Protein AF-A0A2U3WR80-F1 (afdb_monomer_lite)

pLDDT: mean 72.61, std 17.7, range [33.88, 97.0]

Foldseek 3Di:
DLVVLVVVLVVLVVVLVVLVVVCVVVVDDPVSVVVNVVSVVVSVVSVVVSVPDDDPDDDDDDDDDDDDPPDDDDDPDDDWDQDPPPRDTDDPVRVVVVVVVVVVVVVVVVVVVVVVVVVVVVVVVVVVVVVVVVVVVVPPDDDDDDPDDQQDDDPDPPDDGDPADPPDPPDGHDDDDDPVVPPPDDDDDD

InterPro domains:
  IPR010304 Survival motor neuron, Tudor domain [PF06003] (72-92)

Radius of gyration: 38.86 Å; chains: 1; bounding box: 82×70×103 Å

Organism: Odobenus rosmarus divergens (NCBI:txid9708)

Structure (mmCIF, N/CA/C/O backbone):
data_AF-A0A2U3WR80-F1
#
_entry.id   AF-A0A2U3WR80-F1
#
loop_
_atom_site.group_PDB
_atom_site.id
_atom_site.type_symbol
_atom_site.label_atom_id
_atom_site.label_alt_id
_atom_site.label_comp_id
_atom_site.label_asym_id
_atom_site.label_entity_id
_atom_site.label_seq_id
_atom_site.pdbx_PDB_ins_code
_atom_site.Cartn_x
_atom_site.Cartn_y
_atom_site.Cartn_z
_atom_site.occupancy
_atom_site.B_iso_or_equiv
_atom_site.auth_seq_id
_atom_site.auth_comp_id
_atom_site.auth_asym_id
_atom_site.auth_atom_id
_atom_site.pdbx_PDB_model_num
ATOM 1 N N . MET A 1 1 ? 27.281 18.579 -14.336 1.00 60.12 1 MET A N 1
ATOM 2 C CA . MET A 1 1 ? 26.375 17.404 -14.304 1.00 60.12 1 MET A CA 1
ATOM 3 C C . MET A 1 1 ? 27.136 16.086 -14.245 1.00 60.12 1 MET A C 1
ATOM 5 O O . MET A 1 1 ? 27.051 15.431 -13.217 1.00 60.12 1 MET A O 1
ATOM 9 N N . SER A 1 2 ? 27.905 15.692 -15.269 1.00 74.56 2 SER A N 1
ATOM 10 C CA . SER A 1 2 ? 28.700 14.444 -15.232 1.00 74.56 2 SER A CA 1
ATOM 11 C C . SER A 1 2 ? 29.825 14.484 -14.187 1.00 74.56 2 SER A C 1
ATOM 13 O O . SER A 1 2 ? 30.002 13.533 -13.429 1.00 74.56 2 SER A O 1
ATOM 15 N N . GLU A 1 3 ? 30.533 15.612 -14.079 1.00 83.44 3 GLU A N 1
ATOM 16 C CA . GLU A 1 3 ? 31.587 15.812 -13.072 1.00 83.44 3 GLU A CA 1
ATOM 17 C C . GLU A 1 3 ? 31.055 15.793 -11.631 1.00 83.44 3 GLU A C 1
ATOM 19 O O . GLU A 1 3 ? 31.710 15.266 -10.733 1.00 83.44 3 GLU A O 1
ATOM 24 N N . ASP A 1 4 ? 29.857 16.334 -11.401 1.00 89.19 4 ASP A N 1
ATOM 25 C CA . ASP A 1 4 ? 29.225 16.349 -10.077 1.00 89.19 4 ASP A CA 1
ATOM 26 C C . ASP A 1 4 ? 28.791 14.941 -9.664 1.00 89.19 4 ASP A C 1
ATOM 28 O O . ASP A 1 4 ? 29.033 14.527 -8.530 1.00 89.19 4 ASP A O 1
ATOM 32 N N . LEU A 1 5 ? 28.250 14.168 -10.613 1.00 88.62 5 LEU A N 1
ATOM 33 C CA . LEU A 1 5 ? 27.869 12.776 -10.391 1.00 88.62 5 LEU A CA 1
ATOM 34 C C . LEU A 1 5 ? 29.094 11.895 -10.099 1.00 88.62 5 LEU A C 1
ATOM 36 O O . LEU A 1 5 ? 29.045 11.021 -9.236 1.00 88.62 5 LEU A O 1
ATOM 40 N N . ALA A 1 6 ? 30.226 12.159 -10.759 1.00 89.56 6 ALA A N 1
ATOM 41 C CA . ALA A 1 6 ? 31.490 11.476 -10.491 1.00 89.56 6 ALA A CA 1
ATOM 42 C C . ALA A 1 6 ? 32.051 11.801 -9.092 1.00 89.56 6 ALA A C 1
ATOM 44 O O . ALA A 1 6 ? 32.534 10.902 -8.397 1.00 89.56 6 ALA A O 1
ATOM 45 N N . LYS A 1 7 ? 31.944 13.060 -8.639 1.00 92.00 7 LYS A N 1
ATOM 46 C CA . LYS A 1 7 ? 32.312 13.468 -7.269 1.00 92.00 7 LYS A CA 1
ATOM 47 C C . LYS A 1 7 ? 31.415 12.803 -6.222 1.00 92.00 7 LYS A C 1
ATOM 49 O O . LYS A 1 7 ? 31.920 12.322 -5.209 1.00 92.00 7 LYS A O 1
ATOM 54 N N . GLN A 1 8 ? 30.108 12.725 -6.481 1.00 89.38 8 GLN A N 1
ATOM 55 C CA . GLN A 1 8 ? 29.152 12.015 -5.624 1.00 89.38 8 GLN A CA 1
ATOM 56 C C . GLN A 1 8 ? 29.447 10.510 -5.567 1.00 89.38 8 GLN A C 1
ATOM 58 O O . GLN A 1 8 ? 29.453 9.912 -4.498 1.00 89.38 8 GLN A O 1
ATOM 63 N N . LEU A 1 9 ? 29.788 9.889 -6.696 1.00 93.25 9 LEU A N 1
ATOM 64 C CA . LEU A 1 9 ? 30.204 8.486 -6.736 1.00 93.25 9 LEU A CA 1
ATOM 65 C C . LEU A 1 9 ? 31.439 8.252 -5.844 1.00 93.25 9 LEU A C 1
ATOM 67 O O . LEU A 1 9 ? 31.487 7.285 -5.081 1.00 93.25 9 LEU A O 1
ATOM 71 N N . ALA A 1 10 ? 32.430 9.144 -5.907 1.00 94.06 10 ALA A N 1
ATOM 72 C CA . ALA A 1 10 ? 33.623 9.059 -5.068 1.00 94.06 10 ALA A CA 1
ATOM 73 C C . ALA A 1 10 ? 33.299 9.186 -3.568 1.00 94.06 10 ALA A C 1
ATOM 75 O O . ALA A 1 10 ? 33.834 8.416 -2.768 1.00 94.06 10 ALA A O 1
ATOM 76 N N . SER A 1 11 ? 32.392 10.091 -3.180 1.00 95.50 11 SER A N 1
ATOM 77 C CA . SER A 1 11 ? 31.982 10.232 -1.779 1.00 95.50 11 SER A CA 1
ATOM 78 C C . SER A 1 11 ? 31.193 9.019 -1.274 1.00 95.50 11 SER A C 1
ATOM 80 O O . SER A 1 11 ? 31.490 8.527 -0.185 1.00 95.50 11 SER A O 1
ATOM 82 N N . TYR A 1 12 ? 30.268 8.465 -2.067 1.00 96.00 12 TYR A N 1
ATOM 83 C CA . TYR A 1 12 ? 29.525 7.250 -1.703 1.00 96.00 12 TYR A CA 1
ATOM 84 C C . TYR A 1 12 ? 30.437 6.027 -1.557 1.00 96.00 12 TYR A C 1
ATOM 86 O O . TYR A 1 12 ? 30.267 5.235 -0.630 1.00 96.00 12 TYR A O 1
ATOM 94 N N . LYS A 1 13 ? 31.459 5.890 -2.413 1.00 95.00 13 LYS A N 1
ATOM 95 C CA . LYS A 1 13 ? 32.488 4.846 -2.266 1.00 95.00 13 LYS A CA 1
ATOM 96 C C . LYS A 1 13 ? 33.264 4.974 -0.954 1.00 95.00 13 LYS A C 1
ATOM 98 O O . LYS A 1 13 ? 33.494 3.965 -0.294 1.00 95.00 13 LYS A O 1
ATOM 103 N N . ALA A 1 14 ? 33.641 6.193 -0.569 1.00 95.75 14 ALA A N 1
ATOM 104 C CA . ALA A 1 14 ? 34.343 6.436 0.690 1.00 95.75 14 ALA A CA 1
ATOM 105 C C . ALA A 1 14 ? 33.462 6.108 1.911 1.00 95.75 14 ALA A C 1
ATOM 107 O O . ALA A 1 14 ? 33.929 5.479 2.859 1.00 95.75 14 ALA A O 1
ATOM 108 N N . GLN A 1 15 ? 32.171 6.462 1.865 1.00 94.00 15 GLN A N 1
ATOM 109 C CA . GLN A 1 15 ? 31.199 6.103 2.906 1.00 94.00 15 GLN A CA 1
ATOM 110 C C . GLN A 1 15 ? 31.030 4.585 3.033 1.00 94.00 15 GLN A C 1
ATOM 112 O O . GLN A 1 15 ? 31.036 4.056 4.143 1.00 94.00 15 GLN A O 1
ATOM 117 N N . LEU A 1 16 ? 30.933 3.874 1.905 1.00 95.06 16 LEU A N 1
ATOM 118 C CA . LEU A 1 16 ? 30.845 2.415 1.891 1.00 95.06 16 LEU A CA 1
ATOM 119 C C . LEU A 1 16 ? 32.081 1.772 2.530 1.00 95.06 16 LEU A C 1
ATOM 121 O O . LEU A 1 16 ? 31.937 0.879 3.359 1.00 95.06 16 LEU A O 1
ATOM 125 N N . GLN A 1 17 ? 33.279 2.269 2.221 1.00 94.38 17 GLN A N 1
ATOM 126 C CA . GLN A 1 17 ? 34.518 1.773 2.822 1.00 94.38 17 GLN A CA 1
ATOM 127 C C . GLN A 1 17 ? 34.541 1.973 4.346 1.00 94.38 17 GLN A C 1
ATOM 129 O O . GLN A 1 17 ? 34.987 1.094 5.083 1.00 94.38 17 GLN A O 1
ATOM 134 N N . GLN A 1 18 ? 34.023 3.100 4.840 1.00 92.31 18 GLN A N 1
ATOM 135 C CA . GLN A 1 18 ? 33.909 3.356 6.277 1.00 92.31 18 GLN A CA 1
ATOM 136 C C . GLN A 1 18 ? 32.913 2.403 6.956 1.00 92.31 18 GLN A C 1
ATOM 138 O O . GLN A 1 18 ? 33.187 1.899 8.047 1.00 92.31 18 GLN A O 1
ATOM 143 N N . VAL A 1 19 ? 31.786 2.112 6.301 1.00 91.12 19 VAL A N 1
ATOM 144 C CA . VAL A 1 19 ? 30.790 1.133 6.768 1.00 91.12 19 VAL A CA 1
ATOM 145 C C . VAL A 1 19 ? 31.374 -0.283 6.785 1.00 91.12 19 VAL A C 1
ATOM 147 O O . VAL A 1 19 ? 31.176 -1.017 7.750 1.00 91.12 19 VAL A O 1
ATOM 150 N N . GLU A 1 20 ? 32.149 -0.666 5.770 1.00 89.19 20 GLU A N 1
ATOM 151 C CA . GLU A 1 20 ? 32.835 -1.963 5.709 1.00 89.19 20 GLU A CA 1
ATOM 152 C C . GLU A 1 20 ? 33.935 -2.110 6.767 1.00 89.19 20 GLU A C 1
ATOM 154 O O . GLU A 1 20 ? 34.080 -3.186 7.352 1.00 89.19 20 GLU A O 1
ATOM 159 N N . ALA A 1 21 ? 34.670 -1.038 7.073 1.00 89.94 21 ALA A N 1
ATOM 160 C CA . ALA A 1 21 ? 35.629 -1.020 8.174 1.00 89.94 21 ALA A CA 1
ATOM 161 C C . ALA A 1 21 ? 34.930 -1.179 9.537 1.00 89.94 21 ALA A C 1
ATOM 163 O O . ALA A 1 21 ? 35.385 -1.958 10.374 1.00 89.94 21 ALA A O 1
ATOM 164 N N . ALA A 1 22 ? 33.790 -0.508 9.742 1.00 86.62 22 ALA A N 1
ATOM 165 C CA . ALA A 1 22 ? 32.981 -0.655 10.954 1.00 86.62 22 ALA A CA 1
ATOM 166 C C . ALA A 1 22 ? 32.398 -2.074 11.100 1.00 86.62 22 ALA A C 1
ATOM 168 O O . ALA A 1 22 ? 32.408 -2.634 12.197 1.00 86.62 22 ALA A O 1
ATOM 169 N N . LEU A 1 23 ? 31.959 -2.680 9.992 1.00 84.62 23 LEU A N 1
ATOM 170 C CA . LEU A 1 23 ? 31.520 -4.078 9.938 1.00 84.62 23 LEU A CA 1
ATOM 171 C C . LEU A 1 23 ? 32.669 -5.059 10.199 1.00 84.62 23 LEU A C 1
ATOM 173 O O . LEU A 1 23 ? 32.451 -6.084 10.826 1.00 84.62 23 LEU A O 1
ATOM 177 N N . SER A 1 24 ? 33.894 -4.749 9.773 1.00 82.06 24 SER A N 1
ATOM 178 C CA . SER A 1 24 ? 35.058 -5.611 10.029 1.00 82.06 24 SER A CA 1
ATOM 179 C C . SER A 1 24 ? 35.473 -5.622 11.509 1.00 82.06 24 SER A C 1
ATOM 181 O O . SER A 1 24 ? 36.064 -6.596 11.965 1.00 82.06 24 SER A O 1
ATOM 183 N N . GLY A 1 25 ? 35.159 -4.559 12.263 1.00 78.62 25 GLY A N 1
ATOM 184 C CA . GLY A 1 25 ? 35.401 -4.473 13.709 1.00 78.62 25 GLY A CA 1
ATOM 185 C C . GLY A 1 25 ? 34.266 -5.030 14.581 1.00 78.62 25 GLY A C 1
ATOM 186 O O . GLY A 1 25 ? 34.541 -5.619 15.619 1.00 78.62 25 GLY A O 1
ATOM 187 N N . ASN A 1 26 ? 33.006 -4.879 14.153 1.00 64.62 26 ASN A N 1
ATOM 188 C CA . ASN A 1 26 ? 31.800 -5.306 14.877 1.00 64.62 26 ASN A CA 1
ATOM 189 C C . ASN A 1 26 ? 30.878 -6.118 13.941 1.00 64.62 26 ASN A C 1
ATOM 191 O O . ASN A 1 26 ? 29.842 -5.621 13.496 1.00 64.62 26 ASN A O 1
ATOM 195 N N . GLY A 1 27 ? 31.276 -7.357 13.634 1.00 66.69 27 GLY A N 1
ATOM 196 C CA . GLY A 1 27 ? 30.783 -8.210 12.533 1.00 66.69 27 GLY A CA 1
ATOM 197 C C . GLY A 1 27 ? 29.286 -8.512 12.393 1.00 66.69 27 GLY A C 1
ATOM 198 O O . GLY A 1 27 ? 28.913 -9.157 11.422 1.00 66.69 27 GLY A O 1
ATOM 199 N N . GLU A 1 28 ? 28.415 -8.067 13.297 1.00 66.69 28 GLU A N 1
ATOM 200 C CA . GLU A 1 28 ? 27.040 -8.586 13.416 1.00 66.69 28 GLU A CA 1
ATOM 201 C C . GLU A 1 28 ? 25.989 -7.468 13.603 1.00 66.69 28 GLU A C 1
ATOM 203 O O . GLU A 1 28 ? 24.983 -7.651 14.283 1.00 66.69 28 GLU A O 1
ATOM 208 N N . ASN A 1 29 ? 26.204 -6.275 13.035 1.00 82.25 29 ASN A N 1
ATOM 209 C CA . ASN A 1 29 ? 25.170 -5.233 13.029 1.00 82.25 29 ASN A CA 1
ATOM 210 C C . ASN A 1 29 ? 24.342 -5.301 11.731 1.00 82.25 29 ASN A C 1
ATOM 212 O O . ASN A 1 29 ? 24.807 -4.927 10.649 1.00 82.25 29 ASN A O 1
ATOM 216 N N . GLU A 1 30 ? 23.106 -5.787 11.854 1.00 85.44 30 GLU A N 1
ATOM 217 C CA . GLU A 1 30 ? 22.145 -5.957 10.756 1.00 85.44 30 GLU A CA 1
ATOM 218 C C . GLU A 1 30 ? 21.851 -4.636 10.019 1.00 85.44 30 GLU A C 1
ATOM 220 O O . GLU A 1 30 ? 21.765 -4.616 8.787 1.00 85.44 30 GLU A O 1
ATOM 225 N N . ASP A 1 31 ? 21.808 -3.514 10.745 1.00 85.38 31 ASP A N 1
ATOM 226 C CA . ASP A 1 31 ? 21.552 -2.190 10.169 1.00 85.38 31 ASP A CA 1
ATOM 227 C C . ASP A 1 31 ? 22.700 -1.736 9.259 1.00 85.38 31 ASP A C 1
ATOM 229 O O . ASP A 1 31 ? 22.472 -1.178 8.183 1.00 85.38 31 ASP A O 1
ATOM 233 N N . LEU A 1 32 ? 23.947 -2.030 9.644 1.00 88.19 32 LEU A N 1
ATOM 234 C CA . LEU A 1 32 ? 25.131 -1.732 8.833 1.00 88.19 32 LEU A CA 1
ATOM 235 C C . LEU A 1 32 ? 25.188 -2.613 7.575 1.00 88.19 32 LEU A C 1
ATOM 237 O O . LEU A 1 32 ? 25.593 -2.139 6.513 1.00 88.19 32 LEU A O 1
ATOM 241 N N . LEU A 1 33 ? 24.734 -3.870 7.653 1.00 88.50 33 LEU A N 1
ATOM 242 C CA . LEU A 1 33 ? 24.617 -4.754 6.487 1.00 88.50 33 LEU A CA 1
ATOM 243 C C . LEU A 1 33 ? 23.540 -4.285 5.508 1.00 88.50 33 LEU A C 1
ATOM 245 O O . LEU A 1 33 ? 23.718 -4.427 4.295 1.00 88.50 33 LEU A O 1
ATOM 249 N N . LYS A 1 34 ? 22.428 -3.745 6.013 1.00 92.25 34 LYS A N 1
ATOM 250 C CA . LYS A 1 34 ? 21.391 -3.133 5.182 1.00 92.25 34 LYS A CA 1
ATOM 251 C C . LYS A 1 34 ? 21.904 -1.848 4.531 1.00 92.25 34 LYS A C 1
ATOM 253 O O . LYS A 1 34 ? 21.799 -1.715 3.317 1.00 92.25 34 LYS A O 1
ATOM 258 N N . LEU A 1 35 ? 22.550 -0.969 5.300 1.00 92.12 35 LEU A N 1
ATOM 259 C CA . LEU A 1 35 ? 23.145 0.267 4.786 1.00 92.12 35 LEU A CA 1
ATOM 260 C C . LEU A 1 35 ? 24.218 -0.002 3.723 1.00 92.12 35 LEU A C 1
ATOM 262 O O . LEU A 1 35 ? 24.275 0.699 2.716 1.00 92.12 35 LEU A O 1
ATOM 266 N N . LYS A 1 36 ? 25.040 -1.042 3.908 1.00 92.25 36 LYS A N 1
ATOM 267 C CA . LYS A 1 36 ? 26.011 -1.488 2.904 1.00 92.25 36 LYS A CA 1
ATOM 268 C C . LYS A 1 36 ? 25.330 -1.848 1.581 1.00 92.25 36 LYS A C 1
ATOM 270 O O . LYS A 1 36 ? 25.787 -1.382 0.543 1.00 92.25 36 LYS A O 1
ATOM 275 N N . LYS A 1 37 ? 24.256 -2.649 1.614 1.00 95.31 37 LYS A N 1
ATOM 276 C CA . LYS A 1 37 ? 23.506 -3.022 0.400 1.00 95.31 37 LYS A CA 1
ATOM 277 C C . LYS A 1 37 ? 22.875 -1.799 -0.264 1.00 95.31 37 LYS A C 1
ATOM 279 O O . LYS A 1 37 ? 23.096 -1.586 -1.450 1.00 95.31 37 LYS A O 1
ATOM 284 N N . ASP A 1 38 ? 22.188 -0.966 0.519 1.00 94.38 38 ASP A N 1
ATOM 285 C CA . ASP A 1 38 ? 21.539 0.254 0.027 1.00 94.38 38 ASP A CA 1
ATOM 286 C C . ASP A 1 38 ? 22.576 1.189 -0.657 1.00 94.38 38 ASP A C 1
ATOM 288 O O . ASP A 1 38 ? 22.329 1.716 -1.741 1.00 94.38 38 ASP A O 1
ATOM 292 N N . LEU A 1 39 ? 23.785 1.346 -0.089 1.00 94.12 39 LEU A N 1
ATOM 293 C CA . LEU A 1 39 ? 24.878 2.128 -0.696 1.00 94.12 39 LEU A CA 1
ATOM 294 C C . LEU A 1 39 ? 25.460 1.489 -1.968 1.00 94.12 39 LEU A C 1
ATOM 296 O O . LEU A 1 39 ? 25.831 2.216 -2.893 1.00 94.12 39 LEU A O 1
ATOM 300 N N . GLN A 1 40 ? 25.555 0.157 -2.036 1.00 93.62 40 GLN A N 1
ATOM 301 C CA . GLN A 1 40 ? 25.996 -0.547 -3.247 1.00 93.62 40 GLN A CA 1
ATOM 302 C C . GLN A 1 40 ? 25.031 -0.298 -4.410 1.00 93.62 40 GLN A C 1
ATOM 304 O O . GLN A 1 40 ? 25.486 0.071 -5.493 1.00 93.62 40 GLN A O 1
ATOM 309 N N . GLU A 1 41 ? 23.723 -0.397 -4.164 1.00 95.56 41 GLU A N 1
ATOM 310 C CA . GLU A 1 41 ? 22.687 -0.118 -5.166 1.00 95.56 41 GLU A CA 1
ATOM 311 C C . GLU A 1 41 ? 22.770 1.329 -5.677 1.00 95.56 41 GLU A C 1
ATOM 313 O O . GLU A 1 41 ? 22.754 1.568 -6.885 1.00 95.56 41 GLU A O 1
ATOM 318 N N . VAL A 1 42 ? 22.942 2.313 -4.782 1.00 94.69 42 VAL A N 1
ATOM 319 C CA . VAL A 1 42 ? 23.095 3.727 -5.177 1.00 94.69 42 VAL A CA 1
ATOM 320 C C . VAL A 1 42 ? 24.321 3.926 -6.071 1.00 94.69 42 VAL A C 1
ATOM 322 O O . VAL A 1 42 ? 24.245 4.635 -7.077 1.00 94.69 42 VAL A O 1
ATOM 325 N N . ILE A 1 43 ? 25.451 3.299 -5.739 1.00 94.56 43 ILE A N 1
ATOM 326 C CA . ILE A 1 43 ? 26.679 3.394 -6.539 1.00 94.56 43 ILE A CA 1
ATOM 327 C C . ILE A 1 43 ? 26.484 2.764 -7.922 1.00 94.56 43 ILE A C 1
ATOM 329 O O . ILE A 1 43 ? 26.982 3.318 -8.901 1.00 94.56 43 ILE A O 1
ATOM 333 N N . GLU A 1 44 ? 25.793 1.630 -8.020 1.00 94.75 44 GLU A N 1
ATOM 334 C CA . GLU A 1 44 ? 25.495 0.967 -9.295 1.00 94.75 44 GLU A CA 1
ATOM 335 C C . GLU A 1 44 ? 24.605 1.832 -10.181 1.00 94.75 44 GLU A C 1
ATOM 337 O O . GLU A 1 44 ? 24.995 2.146 -11.303 1.00 94.75 44 GLU A O 1
ATOM 342 N N . LEU A 1 45 ? 23.497 2.345 -9.646 1.00 92.81 45 LEU A N 1
ATOM 343 C CA . LEU A 1 45 ? 22.614 3.249 -10.385 1.00 92.81 45 LEU A CA 1
ATOM 344 C C . LEU A 1 45 ? 23.349 4.511 -10.856 1.00 92.81 45 LEU A C 1
ATOM 346 O O . LEU A 1 45 ? 23.143 4.981 -11.972 1.00 92.81 45 LEU A O 1
ATOM 350 N N . THR A 1 46 ? 24.244 5.045 -10.023 1.00 90.06 46 THR A N 1
ATOM 351 C CA . THR A 1 46 ? 25.063 6.220 -10.355 1.00 90.06 46 THR A CA 1
ATOM 352 C C . THR A 1 46 ? 26.081 5.901 -11.457 1.00 90.06 46 THR A C 1
ATOM 354 O O . THR A 1 46 ? 26.277 6.707 -12.368 1.00 90.06 46 THR A O 1
ATOM 357 N N . LYS A 1 47 ? 26.720 4.723 -11.412 1.00 90.06 47 LYS A N 1
ATOM 358 C CA . LYS A 1 47 ? 27.627 4.241 -12.468 1.00 90.06 47 LYS A CA 1
ATOM 359 C C . LYS A 1 47 ? 26.889 4.036 -13.787 1.00 90.06 47 LYS A C 1
ATOM 361 O O . LYS A 1 47 ? 27.403 4.456 -14.819 1.00 90.06 47 LYS A O 1
ATOM 366 N N . ASP A 1 48 ? 25.696 3.455 -13.748 1.00 90.69 48 ASP A N 1
ATOM 367 C CA . ASP A 1 48 ? 24.864 3.240 -14.931 1.00 90.69 48 ASP A CA 1
ATOM 368 C C . ASP A 1 48 ? 24.414 4.573 -15.533 1.00 90.69 48 ASP A C 1
ATOM 370 O O . ASP A 1 48 ? 24.451 4.750 -16.750 1.00 90.69 48 ASP A O 1
ATOM 374 N N . LEU A 1 49 ? 24.074 5.561 -14.701 1.00 88.50 49 LEU A N 1
ATOM 375 C CA . LEU A 1 49 ? 23.713 6.901 -15.164 1.00 88.50 49 LEU A CA 1
ATOM 376 C C . LEU A 1 49 ? 24.901 7.637 -15.807 1.00 88.50 49 LEU A C 1
ATOM 378 O O . LEU A 1 49 ? 24.728 8.317 -16.814 1.00 88.50 49 LEU A O 1
ATOM 382 N N . LEU A 1 50 ? 26.114 7.466 -15.271 1.00 85.94 50 LEU A N 1
ATOM 383 C CA . LEU A 1 50 ? 27.355 7.948 -15.895 1.00 85.94 50 LEU A CA 1
ATOM 384 C C . LEU A 1 50 ? 27.661 7.220 -17.207 1.00 85.94 50 LEU A C 1
ATOM 386 O O . LEU A 1 50 ? 28.092 7.852 -18.164 1.00 85.94 50 LEU A O 1
ATOM 390 N N . SER A 1 51 ? 27.435 5.906 -17.261 1.00 86.56 51 SER A N 1
ATOM 391 C CA . SER A 1 51 ? 27.708 5.084 -18.444 1.00 86.56 51 SER A CA 1
ATOM 392 C C . SER A 1 51 ? 26.693 5.286 -19.572 1.00 86.56 51 SER A C 1
ATOM 394 O O . SER A 1 51 ? 27.006 4.995 -20.723 1.00 86.56 51 SER A O 1
ATOM 396 N N . THR A 1 52 ? 25.479 5.742 -19.260 1.00 79.25 52 THR A N 1
ATOM 397 C CA . THR A 1 52 ? 24.395 5.980 -20.230 1.00 79.25 52 THR A CA 1
ATOM 398 C C . THR A 1 52 ? 24.313 7.429 -20.710 1.00 79.25 52 THR A C 1
ATOM 400 O O . THR A 1 52 ? 23.506 7.720 -21.588 1.00 79.25 52 THR A O 1
ATOM 403 N N . GLN A 1 53 ? 25.154 8.331 -20.190 1.00 60.22 53 GLN A N 1
ATOM 404 C CA . GLN A 1 53 ? 25.329 9.688 -20.714 1.00 60.22 53 GLN A CA 1
ATOM 405 C C . GLN A 1 53 ? 26.324 9.664 -21.892 1.00 60.22 53 GLN A C 1
ATOM 407 O O . GLN A 1 53 ? 27.526 9.516 -21.662 1.00 60.22 53 GLN A O 1
ATOM 412 N N . PRO A 1 54 ? 25.879 9.808 -23.156 1.00 52.41 54 PRO A N 1
ATOM 413 C CA . PRO A 1 54 ? 26.790 10.044 -24.265 1.00 52.41 54 PRO A CA 1
ATOM 414 C C . PRO A 1 54 ? 27.396 11.443 -24.129 1.00 52.41 54 PRO A C 1
ATOM 416 O O . PRO A 1 54 ? 26.695 12.434 -23.936 1.00 52.41 54 PRO A O 1
ATOM 419 N N . SER A 1 55 ? 28.715 11.520 -24.249 1.00 42.22 55 SER A N 1
ATOM 420 C CA . SER A 1 55 ? 29.441 12.765 -24.448 1.00 42.22 55 SER A CA 1
ATOM 421 C C . SER A 1 55 ? 28.928 13.489 -25.697 1.00 42.22 55 SER A C 1
ATOM 423 O O . SER A 1 55 ? 29.133 13.021 -26.818 1.00 42.22 55 SER A O 1
ATOM 425 N N . GLU A 1 56 ? 28.315 14.655 -25.513 1.00 43.38 56 GLU A N 1
ATOM 426 C CA . GLU A 1 56 ? 28.226 15.676 -26.553 1.00 43.38 56 GLU A CA 1
ATOM 427 C C . GLU A 1 56 ? 29.634 16.235 -26.807 1.00 43.38 56 GLU A C 1
ATOM 429 O O . GLU A 1 56 ? 30.091 17.163 -26.144 1.00 43.38 56 GLU A O 1
ATOM 434 N N . THR A 1 57 ? 30.347 15.665 -27.776 1.00 34.34 57 THR A N 1
ATOM 435 C CA . THR A 1 57 ? 31.418 16.375 -28.485 1.00 34.34 57 THR A CA 1
ATOM 436 C C . THR A 1 57 ? 30.901 16.749 -29.862 1.00 34.34 57 THR A C 1
ATOM 438 O O . THR A 1 57 ? 30.827 15.920 -30.768 1.00 34.34 57 THR A O 1
ATOM 441 N N . LEU A 1 58 ? 30.514 18.015 -29.983 1.00 42.81 58 LEU A N 1
ATOM 442 C CA . LEU A 1 58 ? 30.201 18.693 -31.232 1.00 42.81 58 LEU A CA 1
ATOM 443 C C . LEU A 1 58 ? 31.436 18.744 -32.143 1.00 42.81 58 LEU A C 1
ATOM 445 O O . LEU A 1 58 ? 32.398 19.452 -31.856 1.00 42.81 58 LEU A O 1
ATOM 449 N N . ALA A 1 59 ? 31.348 18.067 -33.284 1.00 36.06 59 ALA A N 1
ATOM 450 C CA . ALA A 1 59 ? 31.883 18.548 -34.552 1.00 36.06 59 ALA A CA 1
ATOM 451 C C . ALA A 1 59 ? 30.922 18.099 -35.658 1.00 36.06 59 ALA A C 1
ATOM 453 O O . ALA A 1 59 ? 30.969 16.972 -36.147 1.00 36.06 59 ALA A O 1
ATOM 454 N N . SER A 1 60 ? 29.994 18.995 -35.986 1.00 41.25 60 SER A N 1
ATOM 455 C CA . SER A 1 60 ? 29.057 18.876 -37.094 1.00 41.25 60 SER A CA 1
ATOM 456 C C . SER A 1 60 ? 29.799 18.822 -38.430 1.00 41.25 60 SER A C 1
ATOM 458 O O . SER A 1 60 ? 30.587 19.714 -38.736 1.00 41.25 60 SER A O 1
ATOM 460 N N . SER A 1 61 ? 29.473 17.839 -39.264 1.00 33.88 61 SER A N 1
ATOM 461 C CA . SER A 1 61 ? 29.412 18.048 -40.707 1.00 33.88 61 SER A CA 1
ATOM 462 C C . SER A 1 61 ? 28.253 17.236 -41.272 1.00 33.88 61 SER A C 1
ATOM 464 O O . SER A 1 61 ? 28.097 16.048 -41.001 1.00 33.88 61 SER A O 1
ATOM 466 N N . ASP A 1 62 ? 27.420 17.974 -41.981 1.00 41.31 62 ASP A N 1
ATOM 467 C CA . ASP A 1 62 ? 26.154 17.662 -42.620 1.00 41.31 62 ASP A CA 1
ATOM 468 C C . ASP A 1 62 ? 26.140 16.326 -43.385 1.00 41.31 62 ASP A C 1
ATOM 470 O O . ASP A 1 62 ? 27.014 16.080 -44.216 1.00 41.31 62 ASP A O 1
ATOM 474 N N . SER A 1 63 ? 25.137 15.475 -43.136 1.00 35.81 63 SER A N 1
ATOM 475 C CA . SER A 1 63 ? 24.687 14.424 -44.064 1.00 35.81 63 SER A CA 1
ATOM 476 C C . SER A 1 63 ? 23.334 13.856 -43.633 1.00 35.81 63 SER A C 1
ATOM 478 O O . SER A 1 63 ? 23.212 13.005 -42.754 1.00 35.81 63 SER A O 1
ATOM 480 N N . PHE A 1 64 ? 22.304 14.339 -44.312 1.00 42.28 64 PHE A N 1
ATOM 481 C CA . PHE A 1 64 ? 20.953 13.803 -44.352 1.00 42.28 64 PHE A CA 1
ATOM 482 C C . PHE A 1 64 ? 20.968 12.367 -44.918 1.00 42.28 64 PHE A C 1
ATOM 484 O O . PHE A 1 64 ? 21.013 12.182 -46.131 1.00 42.28 64 PHE A O 1
ATOM 491 N N . ALA A 1 65 ? 20.935 11.335 -44.070 1.00 36.88 65 ALA A N 1
ATOM 492 C CA . ALA A 1 65 ? 20.651 9.969 -44.513 1.00 36.88 65 ALA A CA 1
ATOM 493 C C . ALA A 1 65 ? 20.042 9.117 -43.391 1.00 36.88 65 ALA A C 1
ATOM 495 O O . ALA A 1 65 ? 20.598 8.966 -42.309 1.00 36.88 65 ALA A O 1
ATOM 496 N N . SER A 1 66 ? 18.874 8.556 -43.695 1.00 50.44 66 SER A N 1
ATOM 497 C CA . SER A 1 66 ? 18.170 7.505 -42.961 1.00 50.44 66 SER A CA 1
ATOM 498 C C . SER A 1 66 ? 19.110 6.415 -42.428 1.00 50.44 66 SER A C 1
ATOM 500 O O . SER A 1 66 ? 19.660 5.643 -43.212 1.00 50.44 66 SER A O 1
ATOM 502 N N . THR A 1 67 ? 19.217 6.279 -41.104 1.00 38.62 67 THR A N 1
ATOM 503 C CA . THR A 1 67 ? 19.787 5.077 -40.475 1.00 38.62 67 THR A CA 1
ATOM 504 C C . THR A 1 67 ? 18.663 4.272 -39.838 1.00 38.62 67 THR A C 1
ATOM 506 O O . THR A 1 67 ? 18.471 4.257 -38.625 1.00 38.62 67 THR A O 1
ATOM 509 N N . GLN A 1 68 ? 17.893 3.586 -40.681 1.00 45.44 68 GLN A N 1
ATOM 510 C CA . GLN A 1 68 ? 17.266 2.337 -40.256 1.00 45.44 68 GLN A CA 1
ATOM 511 C C . GLN A 1 68 ? 18.405 1.352 -39.948 1.00 45.44 68 GLN A C 1
ATOM 513 O O . GLN A 1 68 ? 19.263 1.161 -40.815 1.00 45.44 68 GLN A O 1
ATOM 518 N N . PRO A 1 69 ? 18.460 0.701 -38.774 1.00 51.19 69 PRO A N 1
ATOM 519 C CA . PRO A 1 69 ? 19.320 -0.463 -38.633 1.00 51.19 69 PRO A CA 1
ATOM 520 C C . PRO A 1 69 ? 18.823 -1.510 -39.638 1.00 51.19 69 PRO A C 1
ATOM 522 O O . PRO A 1 69 ? 17.673 -1.947 -39.560 1.00 51.19 69 PRO A O 1
ATOM 525 N N . SER A 1 70 ? 19.653 -1.889 -40.613 1.00 57.88 70 SER A N 1
ATOM 526 C CA . SER A 1 70 ? 19.348 -2.945 -41.583 1.00 57.88 70 SER A CA 1
ATOM 527 C C . SER A 1 70 ? 19.328 -4.300 -40.872 1.00 57.88 70 SER A C 1
ATOM 529 O O . SER A 1 70 ? 20.266 -5.092 -40.920 1.00 57.88 70 SER A O 1
ATOM 531 N N . HIS A 1 71 ? 18.249 -4.570 -40.141 1.00 65.69 71 HIS A N 1
ATOM 532 C CA . HIS A 1 71 ? 18.091 -5.835 -39.448 1.00 65.69 71 HIS A CA 1
ATOM 533 C C . HIS A 1 71 ? 17.729 -6.912 -40.471 1.00 65.69 71 HIS A C 1
ATOM 535 O O . HIS A 1 71 ? 16.616 -6.949 -40.998 1.00 65.69 71 HIS A O 1
ATOM 541 N N . SER A 1 72 ? 18.691 -7.774 -40.798 1.00 70.56 72 SER A N 1
ATOM 542 C CA . SER A 1 72 ? 18.446 -8.921 -41.665 1.00 70.56 72 SER A CA 1
ATOM 543 C C . SER A 1 72 ? 17.748 -10.021 -40.863 1.00 70.56 72 SER A C 1
ATOM 545 O O . SER A 1 72 ? 18.412 -10.779 -40.157 1.00 70.56 72 SER A O 1
ATOM 547 N N . TRP A 1 73 ? 16.426 -10.109 -40.981 1.00 78.19 73 TRP A N 1
ATOM 548 C CA . TRP A 1 73 ? 15.629 -11.136 -40.314 1.00 78.19 73 TRP A CA 1
ATOM 549 C C . TRP A 1 73 ? 16.008 -12.538 -40.811 1.00 78.19 73 TRP A C 1
ATOM 551 O O . TRP A 1 73 ? 16.146 -12.775 -42.017 1.00 78.19 73 TRP A O 1
ATOM 561 N N . LYS A 1 74 ? 16.184 -13.476 -39.883 1.00 77.56 74 LYS A N 1
ATOM 562 C CA . LYS A 1 74 ? 16.364 -14.910 -40.130 1.00 77.56 74 LYS A CA 1
ATOM 563 C C . LYS A 1 74 ? 15.107 -15.671 -39.726 1.00 77.56 74 LYS A C 1
ATOM 565 O O . LYS A 1 74 ? 14.326 -15.238 -38.881 1.00 77.56 74 LYS A O 1
ATOM 570 N N . VAL A 1 75 ? 14.902 -16.831 -40.346 1.00 72.62 75 VAL A N 1
ATOM 571 C CA . VAL A 1 75 ? 13.813 -17.742 -39.970 1.00 72.62 75 VAL A CA 1
ATOM 572 C C . VAL A 1 75 ? 14.017 -18.151 -38.507 1.00 72.62 75 VAL A C 1
ATOM 574 O O . VAL A 1 75 ? 15.023 -18.773 -38.181 1.00 72.62 75 VAL A O 1
ATOM 577 N N . GLY A 1 76 ? 13.081 -17.763 -37.635 1.00 77.25 76 GLY A N 1
ATOM 578 C CA . GLY A 1 76 ? 13.175 -17.943 -36.179 1.00 77.25 76 GLY A CA 1
ATOM 579 C C . GLY A 1 76 ? 13.269 -16.639 -35.377 1.00 77.25 76 GLY A C 1
ATOM 580 O O . GLY A 1 76 ? 13.062 -16.664 -34.162 1.00 77.25 76 GLY A O 1
ATOM 581 N N . ASP A 1 77 ? 13.506 -15.501 -36.033 1.00 78.12 77 ASP A N 1
ATOM 582 C CA . ASP A 1 77 ? 13.542 -14.202 -35.363 1.00 78.12 77 ASP A CA 1
ATOM 583 C C . ASP A 1 77 ? 12.143 -13.769 -34.902 1.00 78.12 77 ASP A C 1
ATOM 585 O O . ASP A 1 77 ? 11.147 -13.849 -35.628 1.00 78.12 77 ASP A O 1
ATOM 589 N N . LYS A 1 78 ? 12.059 -13.310 -33.649 1.00 65.94 78 LYS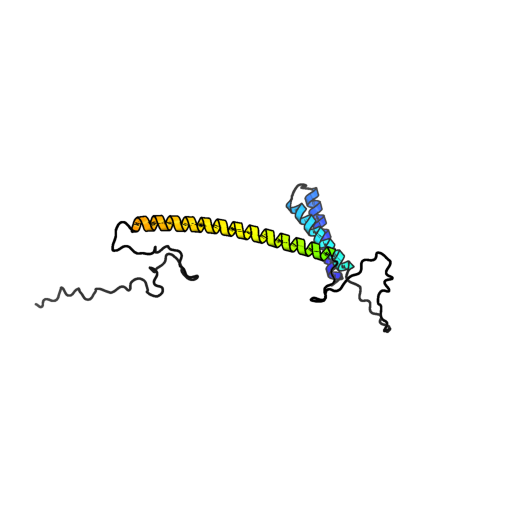 A N 1
ATOM 590 C CA . LYS A 1 78 ? 10.797 -12.956 -32.988 1.00 65.94 78 LYS A CA 1
ATOM 591 C C . LYS A 1 78 ? 10.305 -11.601 -33.494 1.00 65.94 78 LYS A C 1
ATOM 593 O O . LYS A 1 78 ? 10.833 -10.565 -33.097 1.00 65.94 78 LYS A O 1
ATOM 598 N N . CYS A 1 79 ? 9.280 -11.596 -34.342 1.00 68.25 79 CYS A N 1
ATOM 599 C CA . CYS A 1 79 ? 8.664 -10.361 -34.821 1.00 68.25 79 CYS A CA 1
ATOM 600 C C . CYS A 1 79 ? 7.833 -9.671 -33.719 1.00 68.25 79 CYS A C 1
ATOM 602 O O . CYS A 1 79 ? 7.168 -10.320 -32.906 1.00 68.25 79 CYS A O 1
ATOM 604 N N . MET A 1 80 ? 7.876 -8.335 -33.678 1.00 55.53 80 MET A N 1
ATOM 605 C CA . MET A 1 80 ? 7.007 -7.526 -32.819 1.00 55.53 80 MET A CA 1
ATOM 606 C C . MET A 1 80 ? 5.772 -7.098 -33.619 1.00 55.53 80 MET A C 1
ATOM 608 O O . MET A 1 80 ? 5.913 -6.484 -34.672 1.00 55.53 80 MET A O 1
ATOM 612 N N . ALA A 1 81 ? 4.568 -7.386 -33.120 1.00 54.72 81 ALA A N 1
ATOM 613 C CA . ALA A 1 81 ? 3.327 -6.874 -33.700 1.00 54.72 81 ALA A CA 1
ATOM 614 C C . ALA A 1 81 ? 2.816 -5.672 -32.890 1.00 54.72 81 ALA A C 1
ATOM 616 O O . ALA A 1 81 ? 2.695 -5.747 -31.662 1.00 54.72 81 ALA A O 1
ATOM 617 N N . ILE A 1 82 ? 2.510 -4.572 -33.582 1.00 52.62 82 ILE A N 1
ATOM 618 C CA . ILE A 1 82 ? 1.817 -3.408 -33.014 1.00 52.62 82 ILE A CA 1
ATOM 619 C C . ILE A 1 82 ? 0.381 -3.831 -32.690 1.00 52.62 82 ILE A C 1
ATOM 621 O O . ILE A 1 82 ? -0.293 -4.430 -33.525 1.00 52.62 82 ILE A O 1
ATOM 625 N N . TRP A 1 83 ? -0.088 -3.539 -31.476 1.00 54.16 83 TRP A N 1
ATOM 626 C CA . TRP A 1 83 ? -1.500 -3.683 -31.122 1.00 54.16 83 TRP A CA 1
ATOM 627 C C . TRP A 1 83 ? -2.144 -2.292 -31.114 1.00 54.16 83 TRP A C 1
ATOM 629 O O . TRP A 1 83 ? -1.648 -1.385 -30.447 1.00 54.16 83 TRP A O 1
ATOM 639 N N . SER A 1 84 ? -3.190 -2.123 -31.922 1.00 60.12 84 SER A N 1
ATOM 640 C CA . SER A 1 84 ? -3.590 -0.839 -32.516 1.00 60.12 84 SER A CA 1
ATOM 641 C C . SER A 1 84 ? -4.412 0.116 -31.640 1.00 60.12 84 SER A C 1
ATOM 643 O O . SER A 1 84 ? -5.028 1.017 -32.195 1.00 60.12 84 SER A O 1
ATOM 645 N N . GLU A 1 85 ? -4.433 -0.035 -30.314 1.00 59.41 85 GLU A N 1
ATOM 646 C CA . GLU A 1 85 ? -5.226 0.867 -29.452 1.00 59.41 85 GLU A CA 1
ATOM 647 C C . GLU A 1 85 ? -4.365 1.858 -28.645 1.00 59.41 85 GLU A C 1
ATOM 649 O O . GLU A 1 85 ? -4.744 3.015 -28.523 1.00 59.41 85 GLU A O 1
ATOM 654 N N . ASP A 1 86 ? -3.146 1.473 -28.235 1.00 61.53 86 ASP A N 1
ATOM 655 C CA . ASP A 1 86 ? -2.251 2.331 -27.426 1.00 61.53 86 ASP A CA 1
ATOM 656 C C . ASP A 1 86 ? -0.839 2.519 -28.030 1.00 61.53 86 ASP A C 1
ATOM 658 O O . ASP A 1 86 ? 0.058 3.070 -27.391 1.00 61.53 86 ASP A O 1
ATOM 662 N N . GLY A 1 87 ? -0.580 2.005 -29.240 1.00 59.44 87 GLY A N 1
ATOM 663 C CA . GLY A 1 87 ? 0.733 2.114 -29.900 1.00 59.44 87 GLY A CA 1
ATOM 664 C C . GLY A 1 87 ? 1.894 1.397 -29.185 1.00 59.44 87 GLY A C 1
ATOM 665 O O . GLY A 1 87 ? 3.053 1.574 -29.558 1.00 59.44 87 GLY A O 1
ATOM 666 N N . GLN A 1 88 ? 1.621 0.571 -28.168 1.00 58.56 88 GLN A N 1
ATOM 667 C CA . GLN A 1 88 ? 2.647 -0.053 -27.327 1.00 58.56 88 GLN A CA 1
ATOM 668 C C . GLN A 1 88 ? 3.005 -1.481 -27.789 1.00 58.56 88 GLN A C 1
ATOM 670 O O . GLN A 1 88 ? 2.205 -2.416 -27.711 1.00 58.56 88 GLN A O 1
ATOM 675 N N . LEU A 1 89 ? 4.246 -1.651 -28.260 1.00 53.19 89 LEU A N 1
ATOM 676 C CA . LEU A 1 89 ? 4.840 -2.919 -28.708 1.00 53.19 89 LEU A CA 1
ATOM 677 C C . LEU A 1 89 ? 5.117 -3.858 -27.519 1.00 53.19 89 LEU A C 1
ATOM 679 O O . LEU A 1 89 ? 6.025 -3.600 -26.730 1.00 53.19 89 LEU A O 1
ATOM 683 N N . LEU A 1 90 ? 4.387 -4.973 -27.378 1.00 57.12 90 LEU A N 1
ATOM 684 C CA . LEU A 1 90 ? 4.660 -5.984 -26.341 1.00 57.12 90 LEU A CA 1
ATOM 685 C C . LEU A 1 90 ? 4.479 -7.412 -26.882 1.00 57.12 90 LEU A C 1
ATOM 687 O O . LEU A 1 90 ? 3.419 -7.753 -27.406 1.00 57.12 90 LEU A O 1
ATOM 691 N N . TYR A 1 91 ? 5.501 -8.257 -26.700 1.00 60.88 91 TYR A N 1
ATOM 692 C CA . TYR A 1 91 ? 5.488 -9.683 -27.053 1.00 60.88 91 TYR A CA 1
ATOM 693 C C . TYR A 1 91 ? 4.289 -10.426 -26.424 1.00 60.88 91 TYR A C 1
ATOM 695 O O . TYR A 1 91 ? 3.957 -10.140 -25.270 1.00 60.88 91 TYR A O 1
ATOM 703 N N . PRO A 1 92 ? 3.690 -11.427 -27.098 1.00 65.38 92 PRO A N 1
ATOM 704 C CA . PRO A 1 92 ? 2.567 -12.207 -26.556 1.00 65.38 92 PRO A CA 1
ATOM 705 C C . PRO A 1 92 ? 2.870 -12.817 -25.174 1.00 65.38 92 PRO A C 1
ATOM 707 O O . PRO A 1 92 ? 2.089 -12.638 -24.244 1.00 65.38 92 PRO A O 1
ATOM 710 N N . HIS A 1 93 ? 4.076 -13.360 -24.972 1.00 65.62 93 HIS A N 1
ATOM 711 C CA . HIS A 1 93 ? 4.537 -13.853 -23.664 1.00 65.62 93 HIS A CA 1
ATOM 712 C C . HIS A 1 93 ? 4.576 -12.759 -22.573 1.00 65.62 93 HIS A C 1
ATOM 714 O O . HIS A 1 93 ? 4.284 -12.999 -21.403 1.00 65.62 93 HIS A O 1
ATOM 720 N N . ARG A 1 94 ? 4.909 -11.513 -22.938 1.00 71.56 94 ARG A N 1
ATOM 721 C CA . ARG A 1 94 ? 4.900 -10.382 -21.997 1.00 71.56 94 ARG A CA 1
ATOM 722 C C . ARG A 1 94 ? 3.465 -9.965 -21.647 1.00 71.56 94 ARG A C 1
ATOM 724 O O . ARG A 1 94 ? 3.216 -9.596 -20.501 1.00 71.56 94 ARG A O 1
ATOM 731 N N . LYS A 1 95 ? 2.520 -10.050 -22.592 1.00 74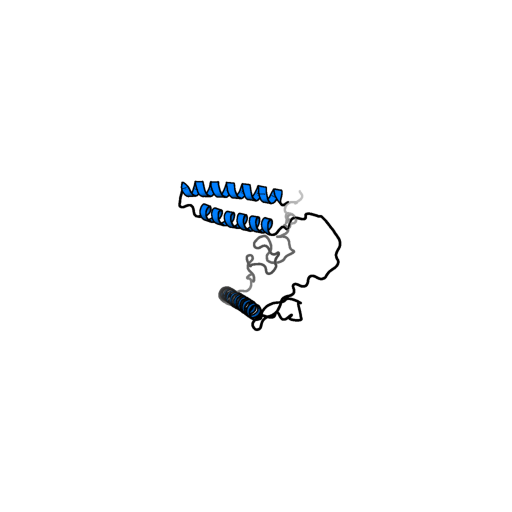.12 95 LYS A N 1
ATOM 732 C CA . LYS A 1 95 ? 1.094 -9.761 -22.345 1.00 74.12 95 LYS A CA 1
ATOM 733 C C . LYS A 1 95 ? 0.483 -10.750 -21.351 1.00 74.12 95 LYS A C 1
ATOM 735 O O . LYS A 1 95 ? -0.183 -10.319 -20.413 1.00 74.12 95 LYS A O 1
ATOM 740 N N . GLU A 1 96 ? 0.768 -12.040 -21.506 1.00 77.75 96 GLU A N 1
ATOM 741 C CA . GLU A 1 96 ? 0.305 -13.089 -20.588 1.00 77.75 96 GLU A CA 1
ATOM 742 C C . GLU A 1 96 ? 0.850 -12.886 -19.171 1.00 77.75 96 GLU A C 1
ATOM 744 O O . GLU A 1 96 ? 0.085 -12.891 -18.209 1.00 77.75 96 GLU A O 1
ATOM 749 N N . MET A 1 97 ? 2.144 -12.585 -19.035 1.00 76.81 97 MET A N 1
ATOM 750 C CA . MET A 1 97 ? 2.752 -12.264 -17.738 1.00 76.81 97 MET A CA 1
ATOM 751 C C . MET A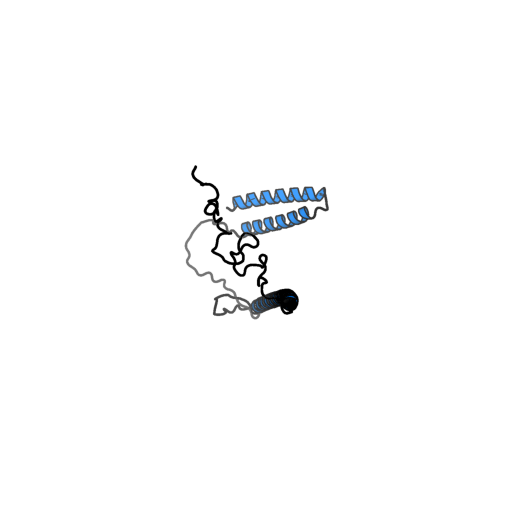 1 97 ? 2.096 -11.048 -17.064 1.00 76.81 97 MET A C 1
ATOM 753 O O . MET A 1 97 ? 1.835 -11.060 -15.859 1.00 76.81 97 MET A O 1
ATOM 757 N N . ILE A 1 98 ? 1.784 -9.996 -17.830 1.00 80.62 98 ILE A N 1
ATOM 758 C CA . ILE A 1 98 ? 1.086 -8.809 -17.311 1.00 80.62 98 ILE A CA 1
ATOM 759 C C . ILE A 1 98 ? -0.350 -9.160 -16.889 1.00 80.62 98 ILE A C 1
ATOM 761 O O . ILE A 1 98 ? -0.807 -8.699 -15.838 1.00 80.62 98 ILE A O 1
ATOM 765 N N . ALA A 1 99 ? -1.061 -9.981 -17.666 1.00 83.38 99 ALA A N 1
ATOM 766 C CA . ALA A 1 99 ? -2.409 -10.440 -17.334 1.00 83.38 99 ALA A CA 1
ATOM 767 C C . ALA A 1 99 ? -2.419 -11.277 -16.044 1.00 83.38 99 ALA A C 1
ATOM 769 O O . ALA A 1 99 ? -3.176 -10.957 -15.125 1.00 83.38 99 ALA A O 1
ATOM 770 N N . GLN A 1 100 ? -1.503 -12.242 -15.910 1.00 87.88 100 GLN A N 1
ATOM 771 C CA . GLN A 1 100 ? -1.345 -13.060 -14.703 1.00 87.88 100 GLN A CA 1
ATOM 772 C C . GLN A 1 100 ? -1.053 -12.202 -13.463 1.00 87.88 100 GLN A C 1
ATOM 774 O O . GLN A 1 100 ? -1.662 -12.397 -12.408 1.00 87.88 100 GLN A O 1
ATOM 779 N N . GLN A 1 101 ? -0.187 -11.188 -13.578 1.00 87.56 101 GLN A N 1
ATOM 780 C CA . GLN A 1 101 ? 0.062 -10.256 -12.473 1.00 87.56 101 GLN A CA 1
ATOM 781 C C . GLN A 1 101 ? -1.180 -9.434 -12.098 1.00 87.56 101 GLN A C 1
ATOM 783 O O . GLN A 1 101 ? -1.431 -9.206 -10.910 1.00 87.56 101 GLN A O 1
ATOM 788 N N . ARG A 1 102 ? -1.967 -8.970 -13.080 1.00 90.50 102 ARG A N 1
ATOM 789 C CA . ARG A 1 102 ? -3.217 -8.226 -12.837 1.00 90.50 102 ARG A CA 1
ATOM 790 C C . ARG A 1 102 ? -4.261 -9.107 -12.154 1.00 90.50 102 ARG A C 1
ATOM 792 O O . ARG A 1 102 ? -4.872 -8.664 -11.183 1.00 90.50 102 ARG A O 1
ATOM 799 N N . GLU A 1 103 ? -4.439 -10.344 -12.606 1.00 91.62 103 GLU A N 1
ATOM 800 C CA . GLU A 1 103 ? -5.354 -11.310 -11.989 1.00 91.62 103 GLU A CA 1
ATOM 801 C C . GLU A 1 103 ? -4.932 -11.675 -10.567 1.00 91.62 103 GLU A C 1
ATOM 803 O O . GLU A 1 103 ? -5.760 -11.650 -9.655 1.00 91.62 103 GLU A O 1
ATOM 808 N N . TYR A 1 104 ? -3.637 -11.907 -10.337 1.00 92.81 104 TYR A N 1
ATOM 809 C CA . TYR A 1 104 ? -3.097 -12.140 -9.000 1.00 92.81 104 TYR A CA 1
ATOM 810 C C . TYR A 1 104 ? -3.391 -10.961 -8.059 1.00 92.81 104 TYR A C 1
ATOM 812 O O . TYR A 1 104 ? -3.900 -11.151 -6.948 1.00 92.81 104 TYR A O 1
ATOM 820 N N . LYS A 1 105 ? -3.142 -9.725 -8.514 1.00 94.06 105 LYS A N 1
ATOM 821 C CA . LYS A 1 105 ? -3.442 -8.507 -7.744 1.00 94.06 105 LYS A CA 1
ATOM 822 C C . LYS A 1 105 ? -4.942 -8.369 -7.460 1.00 94.06 105 LYS A C 1
ATOM 824 O O . LYS A 1 105 ? -5.305 -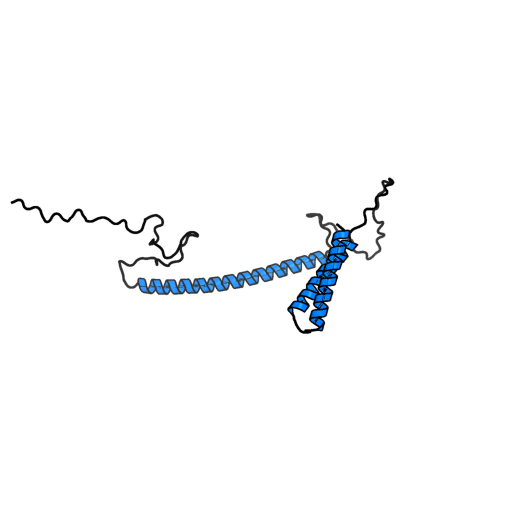8.094 -6.316 1.00 94.06 105 LYS A O 1
ATOM 829 N N . LYS A 1 106 ? -5.813 -8.628 -8.445 1.00 95.19 106 LYS A N 1
ATOM 830 C CA . LYS A 1 106 ? -7.278 -8.627 -8.267 1.00 95.19 106 LYS A CA 1
ATOM 831 C C . LYS A 1 106 ? -7.724 -9.672 -7.242 1.00 95.19 106 LYS A C 1
ATOM 833 O O . LYS A 1 106 ? -8.473 -9.337 -6.328 1.00 95.19 106 LYS A O 1
ATOM 838 N N . LYS A 1 107 ? -7.216 -10.906 -7.327 1.00 94.31 107 LYS A N 1
ATOM 839 C CA . LYS A 1 107 ? -7.540 -11.993 -6.387 1.00 94.31 107 LYS A CA 1
ATOM 840 C C . LYS A 1 107 ? -7.103 -11.655 -4.960 1.00 94.31 107 LYS A C 1
ATOM 842 O O . LYS A 1 107 ? -7.856 -11.881 -4.013 1.00 94.31 107 LYS A O 1
ATOM 847 N N . LYS A 1 108 ? -5.921 -11.052 -4.796 1.00 97.00 108 LYS A N 1
ATOM 848 C CA . LYS A 1 108 ? -5.421 -10.583 -3.494 1.00 97.00 108 LYS A CA 1
ATOM 849 C C . LYS A 1 108 ? -6.282 -9.449 -2.923 1.00 97.00 108 LYS A C 1
ATOM 851 O O . LYS A 1 108 ? -6.624 -9.491 -1.741 1.00 97.00 108 LYS A O 1
ATOM 856 N N . ALA A 1 109 ? -6.658 -8.469 -3.746 1.00 95.56 109 ALA A N 1
ATOM 857 C CA . ALA A 1 109 ? -7.522 -7.362 -3.338 1.00 95.56 109 ALA A CA 1
ATOM 858 C C . ALA A 1 109 ? -8.923 -7.847 -2.934 1.00 95.56 109 ALA A C 1
ATOM 860 O O . ALA A 1 109 ? -9.421 -7.458 -1.880 1.00 95.56 109 ALA A O 1
ATOM 861 N N . LEU A 1 110 ? -9.513 -8.759 -3.710 1.00 93.56 110 LEU A N 1
ATOM 862 C CA . LEU A 1 110 ? -10.827 -9.337 -3.433 1.00 93.56 110 LEU A CA 1
ATOM 863 C C . LEU A 1 110 ? -10.834 -10.142 -2.128 1.00 93.56 110 LEU A C 1
ATOM 865 O O . LEU A 1 110 ? -11.717 -9.944 -1.297 1.00 93.56 110 LEU A O 1
ATOM 869 N N . LYS A 1 111 ? -9.809 -10.970 -1.888 1.00 96.56 111 LYS A N 1
ATOM 870 C CA . LYS A 1 111 ? -9.668 -11.710 -0.622 1.00 96.56 111 LYS A CA 1
ATOM 871 C C . LYS A 1 111 ? -9.524 -10.771 0.582 1.00 96.56 111 LYS A C 1
ATOM 873 O O . LYS A 1 111 ? -10.093 -11.032 1.639 1.00 96.56 111 LYS A O 1
ATOM 878 N N . LYS A 1 112 ? -8.784 -9.664 0.436 1.00 96.00 112 LYS A N 1
ATOM 879 C CA . LYS A 1 112 ? -8.661 -8.643 1.490 1.00 96.00 112 LYS A CA 1
ATOM 880 C C . LYS A 1 112 ? -9.998 -7.942 1.747 1.00 96.00 112 LYS A C 1
ATOM 882 O O . LYS A 1 112 ? -10.366 -7.776 2.904 1.00 96.00 112 LYS A O 1
ATOM 887 N N . ALA A 1 113 ? -10.722 -7.570 0.693 1.00 94.31 113 ALA A N 1
ATOM 888 C CA . ALA A 1 113 ? -12.034 -6.939 0.806 1.00 94.31 113 ALA A CA 1
ATOM 889 C C . ALA A 1 113 ? -13.058 -7.860 1.490 1.00 94.31 113 ALA A C 1
ATOM 891 O O . ALA A 1 113 ? -13.807 -7.398 2.343 1.00 94.31 113 ALA A O 1
ATOM 892 N N . GLN A 1 114 ? -13.040 -9.163 1.187 1.00 94.06 114 GLN A N 1
ATOM 893 C CA . GLN A 1 114 ? -13.887 -10.154 1.860 1.00 94.06 114 GLN A CA 1
ATOM 894 C C . GLN A 1 114 ? -13.583 -10.256 3.357 1.00 94.06 114 GLN A C 1
ATOM 896 O O . GLN A 1 114 ? -14.505 -10.143 4.153 1.00 94.06 114 GLN A O 1
ATOM 901 N N . ARG A 1 115 ? -12.304 -10.366 3.747 1.00 95.06 115 ARG A N 1
ATOM 902 C CA . ARG A 1 115 ? -11.910 -10.401 5.167 1.00 95.06 115 ARG A CA 1
ATOM 903 C C . ARG A 1 115 ? -12.348 -9.144 5.927 1.00 95.06 115 ARG A C 1
ATOM 905 O O . ARG A 1 115 ? -12.789 -9.237 7.064 1.00 95.06 115 ARG A O 1
ATOM 912 N N . ILE A 1 116 ? -12.204 -7.967 5.316 1.00 88.94 116 ILE A N 1
ATOM 913 C CA . ILE A 1 116 ? -12.638 -6.704 5.936 1.00 88.94 116 ILE A CA 1
ATOM 914 C C . ILE A 1 116 ? -14.163 -6.674 6.074 1.00 88.94 116 ILE A C 1
ATOM 916 O O . ILE A 1 116 ? -14.666 -6.278 7.118 1.00 88.94 116 ILE A O 1
ATOM 920 N N . LYS A 1 117 ? -14.896 -7.117 5.046 1.00 94.69 117 LYS A N 1
ATOM 921 C CA . LYS A 1 117 ? -16.360 -7.183 5.074 1.00 94.69 117 LYS A CA 1
ATOM 922 C C . LYS A 1 117 ? -16.872 -8.142 6.152 1.00 94.69 117 LYS A C 1
ATOM 924 O O . LYS A 1 117 ? -17.840 -7.812 6.816 1.00 94.69 117 LYS A O 1
ATOM 929 N N . GLU A 1 118 ? -16.222 -9.287 6.330 1.00 92.12 118 GLU A N 1
ATOM 930 C CA . GLU A 1 118 ? -16.560 -10.271 7.365 1.00 92.12 118 GLU A CA 1
ATOM 931 C C . GLU A 1 118 ? -16.357 -9.700 8.777 1.00 92.12 118 GLU A C 1
ATOM 933 O O . GLU A 1 118 ? -17.282 -9.721 9.581 1.00 92.12 118 GLU A O 1
ATOM 938 N N . LEU A 1 119 ? -15.210 -9.063 9.047 1.00 89.62 119 LEU A N 1
ATOM 939 C CA . LEU A 1 119 ? -14.966 -8.372 10.324 1.00 89.62 119 LEU A CA 1
ATOM 940 C C . LEU A 1 119 ? -15.972 -7.237 10.588 1.00 89.62 119 LEU A C 1
ATOM 942 O O . LEU A 1 119 ? -16.396 -7.018 11.723 1.00 89.62 119 LEU A O 1
ATOM 946 N N . GLU A 1 120 ? -16.357 -6.500 9.544 1.00 87.06 120 GLU A N 1
ATOM 947 C CA . GLU A 1 120 ? -17.358 -5.437 9.648 1.00 87.06 120 GLU A CA 1
ATOM 948 C C . GLU A 1 120 ? -18.753 -5.999 9.950 1.00 87.06 120 GLU A C 1
ATOM 950 O O . GLU A 1 120 ? -19.467 -5.429 10.775 1.00 87.06 120 GLU A O 1
ATOM 955 N N . GLN A 1 121 ? -19.113 -7.135 9.343 1.00 89.62 121 GLN A N 1
ATOM 956 C CA . GLN A 1 121 ? -20.354 -7.857 9.629 1.00 89.62 121 GLN A CA 1
ATOM 957 C C . GLN A 1 121 ? -20.384 -8.369 11.068 1.00 89.62 121 GLN A C 1
ATOM 959 O O . GLN A 1 121 ? -21.370 -8.140 11.757 1.00 89.62 121 GLN A O 1
ATOM 964 N N . GLU A 1 122 ? -19.297 -8.958 11.570 1.00 88.56 122 GLU A N 1
ATOM 965 C CA . GLU A 1 122 ? -19.212 -9.367 12.977 1.00 88.56 122 GLU A CA 1
ATOM 966 C C . GLU A 1 122 ? -19.416 -8.170 13.914 1.00 88.56 122 GLU A C 1
ATOM 968 O O . GLU A 1 122 ? -20.172 -8.247 14.884 1.00 88.56 122 GLU A O 1
ATOM 973 N N . ARG A 1 123 ? -18.791 -7.025 13.614 1.00 88.75 123 ARG A N 1
ATOM 974 C CA . ARG A 1 123 ? -18.974 -5.784 14.379 1.00 88.75 123 ARG A CA 1
ATOM 975 C C . ARG A 1 123 ? -20.422 -5.285 14.315 1.00 88.75 123 ARG A C 1
ATOM 977 O O . ARG A 1 123 ? -20.953 -4.828 15.332 1.00 88.75 123 ARG A O 1
ATOM 984 N N . GLU A 1 124 ? -21.065 -5.356 13.152 1.00 84.12 124 GLU A N 1
ATOM 985 C CA . GLU A 1 124 ? -22.479 -5.010 12.980 1.00 84.12 124 GLU A CA 1
ATOM 986 C C . GLU A 1 124 ? -23.400 -5.967 13.737 1.00 84.12 124 GLU A C 1
ATOM 988 O O . GLU A 1 124 ? -24.308 -5.497 14.420 1.00 84.12 124 GLU A O 1
ATOM 993 N N . ASP A 1 125 ? -23.132 -7.269 13.723 1.00 90.25 125 ASP A N 1
ATOM 994 C CA . ASP A 1 125 ? -23.896 -8.270 14.464 1.00 90.25 125 ASP A CA 1
ATOM 995 C C . ASP A 1 125 ? -23.784 -8.045 15.970 1.00 90.25 125 ASP A C 1
ATOM 997 O O . ASP A 1 125 ? -24.791 -8.089 16.678 1.00 90.25 125 ASP A O 1
ATOM 1001 N N . GLN A 1 126 ? -22.591 -7.718 16.480 1.00 88.19 126 GLN A N 1
ATOM 1002 C CA . GLN A 1 126 ? -22.425 -7.339 17.886 1.00 88.19 126 GLN A CA 1
ATOM 1003 C C . GLN A 1 126 ? -23.201 -6.059 18.215 1.00 88.19 126 GLN A C 1
ATOM 1005 O O . GLN A 1 126 ? -23.875 -5.992 19.247 1.00 88.19 126 GLN A O 1
ATOM 1010 N N . LYS A 1 127 ? -23.172 -5.055 17.328 1.00 85.75 127 LYS A N 1
ATOM 1011 C CA . LYS A 1 127 ? -23.965 -3.825 17.474 1.00 85.75 127 LYS A CA 1
ATOM 1012 C C . LYS A 1 127 ? -25.462 -4.136 17.495 1.00 85.75 127 LYS A C 1
ATOM 1014 O O . LYS A 1 127 ? -26.159 -3.647 18.381 1.00 85.75 127 LYS A O 1
ATOM 1019 N N . VAL A 1 128 ? -25.960 -4.953 16.569 1.00 88.62 128 VAL A N 1
ATOM 1020 C CA . VAL A 1 128 ? -27.368 -5.368 16.484 1.00 88.62 128 VAL A CA 1
ATOM 1021 C C . VAL A 1 128 ? -27.761 -6.166 17.721 1.00 88.62 128 VAL A C 1
ATOM 1023 O O . VAL A 1 128 ? -28.788 -5.877 18.329 1.00 88.62 128 VAL A O 1
ATOM 1026 N N . LYS A 1 129 ? -26.932 -7.113 18.163 1.00 92.69 129 LYS A N 1
ATOM 1027 C CA . LYS A 1 129 ? -27.158 -7.907 19.376 1.00 92.69 129 LYS A CA 1
ATOM 1028 C C . LYS A 1 129 ? -27.241 -7.023 20.619 1.00 92.69 129 LYS A C 1
ATOM 1030 O O . LYS A 1 129 ? -28.142 -7.197 21.441 1.00 92.69 129 LYS A O 1
ATOM 1035 N N . TRP A 1 130 ? -26.365 -6.024 20.728 1.00 83.38 130 TRP A N 1
ATOM 1036 C CA . TRP A 1 130 ? -26.410 -5.047 21.814 1.00 83.38 130 TRP A CA 1
ATOM 1037 C C . TRP A 1 130 ? -27.646 -4.144 21.725 1.00 83.38 130 TRP A C 1
ATOM 1039 O O . TRP A 1 130 ? -28.323 -3.923 22.727 1.00 83.38 130 TRP A O 1
ATOM 1049 N N . GLN A 1 131 ? -28.011 -3.686 20.525 1.00 82.81 131 GLN A N 1
ATOM 1050 C CA . GLN A 1 131 ? -29.247 -2.932 20.301 1.00 82.81 131 GLN A CA 1
ATOM 1051 C C . GLN A 1 131 ? -30.493 -3.749 20.663 1.00 82.81 131 GLN A C 1
ATOM 1053 O O . GLN A 1 131 ? -31.410 -3.212 21.276 1.00 82.81 131 GLN A O 1
ATOM 1058 N N . GLN A 1 132 ? -30.534 -5.040 20.334 1.00 85.31 132 GLN A N 1
ATOM 1059 C CA . GLN A 1 132 ? -31.631 -5.937 20.698 1.00 85.31 132 GLN A CA 1
ATOM 1060 C C . GLN A 1 132 ? -31.720 -6.135 22.214 1.00 85.31 132 GLN A C 1
ATOM 1062 O O . GLN A 1 132 ? -32.821 -6.079 22.762 1.00 85.31 132 GLN A O 1
ATOM 1067 N N . PHE A 1 133 ? -30.587 -6.312 22.902 1.00 82.81 133 PHE A N 1
ATOM 1068 C CA . PHE A 1 133 ? -30.537 -6.352 24.367 1.00 82.81 133 PHE A CA 1
ATOM 1069 C C . PHE A 1 133 ? -31.082 -5.054 24.978 1.00 82.81 133 PHE A C 1
ATOM 1071 O O . PHE A 1 133 ? -31.965 -5.089 25.836 1.00 82.81 133 PHE A O 1
ATOM 1078 N N . ASN A 1 134 ? -30.628 -3.912 24.463 1.00 79.12 134 ASN A N 1
ATOM 1079 C CA . ASN A 1 134 ? -31.063 -2.588 24.883 1.00 79.12 134 ASN A CA 1
ATOM 1080 C C . ASN A 1 134 ? -32.579 -2.394 24.672 1.00 79.12 134 ASN A C 1
ATOM 1082 O O . ASN A 1 134 ? -33.313 -2.065 25.600 1.00 79.12 134 ASN A O 1
ATOM 1086 N N . ASN A 1 135 ? -33.088 -2.697 23.476 1.00 80.06 135 ASN A N 1
ATOM 1087 C CA . ASN A 1 135 ? -34.513 -2.600 23.146 1.00 80.06 135 ASN A CA 1
ATOM 1088 C C . ASN A 1 135 ? -35.377 -3.550 23.988 1.00 80.06 135 ASN A C 1
ATOM 1090 O O . ASN A 1 135 ? -36.485 -3.188 24.383 1.00 80.06 135 ASN A O 1
ATOM 1094 N N . ARG A 1 136 ? -34.877 -4.751 24.304 1.00 79.19 136 ARG A N 1
ATOM 1095 C CA . ARG A 1 136 ? -35.572 -5.719 25.164 1.00 79.19 136 ARG A CA 1
ATOM 1096 C C . ARG A 1 136 ? -35.637 -5.269 26.624 1.00 79.19 136 ARG A C 1
ATOM 1098 O O . ARG A 1 136 ? -36.607 -5.602 27.302 1.00 79.19 136 ARG A O 1
ATOM 1105 N N . ALA A 1 137 ? -34.656 -4.498 27.091 1.00 66.69 137 ALA A N 1
ATOM 1106 C CA . ALA A 1 137 ? -34.699 -3.853 28.400 1.00 66.69 137 ALA A CA 1
ATOM 1107 C C . ALA A 1 137 ? -35.729 -2.705 28.445 1.00 66.69 137 ALA A C 1
ATOM 1109 O O . ALA A 1 137 ? -36.419 -2.546 29.450 1.00 66.69 137 ALA A O 1
ATOM 1110 N N . TYR A 1 138 ? -35.892 -1.953 27.350 1.00 63.44 138 TYR A N 1
ATOM 1111 C CA . TYR A 1 138 ? -36.831 -0.824 27.277 1.00 63.44 138 TYR A CA 1
ATOM 1112 C C . TYR A 1 138 ? -38.276 -1.192 26.903 1.00 63.44 138 TYR A C 1
ATOM 1114 O O . TYR A 1 138 ? -39.184 -0.409 27.179 1.00 63.44 138 TYR A O 1
ATOM 1122 N N . SER A 1 139 ? -38.534 -2.360 26.300 1.00 64.19 139 SER A N 1
ATOM 1123 C CA . SER A 1 139 ? -39.890 -2.716 25.842 1.00 64.19 139 SER A CA 1
ATOM 1124 C C . SER A 1 139 ? -40.854 -3.107 26.965 1.00 64.19 139 SER A C 1
ATOM 1126 O O . SER A 1 139 ? -42.066 -3.052 26.770 1.00 64.19 139 SER A O 1
ATOM 1128 N N . LYS A 1 140 ? -40.345 -3.494 28.144 1.00 66.31 140 LYS A N 1
ATOM 1129 C CA . LYS A 1 140 ? -41.175 -4.087 29.205 1.00 66.31 140 LYS A CA 1
ATOM 1130 C C . LYS A 1 140 ? -41.790 -3.113 30.197 1.00 66.31 140 LYS A C 1
ATOM 1132 O O . LYS A 1 140 ? -42.569 -3.578 31.011 1.00 66.31 140 LYS A O 1
ATOM 1137 N N . ASN A 1 141 ? -41.462 -1.824 30.145 1.00 68.56 141 ASN A N 1
ATOM 1138 C CA . ASN A 1 141 ? -42.181 -0.720 30.793 1.00 68.56 141 ASN A CA 1
ATOM 1139 C C . ASN A 1 141 ? -41.332 0.546 30.628 1.00 68.56 141 ASN A C 1
ATOM 1141 O O . ASN A 1 141 ? -40.206 0.553 31.120 1.00 68.56 141 ASN A O 1
ATOM 1145 N N . LYS A 1 142 ? -41.874 1.620 30.029 1.00 56.88 142 LYS A N 1
ATOM 1146 C CA . LYS A 1 142 ? -41.897 2.981 30.621 1.00 56.88 142 LYS A CA 1
ATOM 1147 C C . LYS A 1 142 ? -42.131 4.102 29.604 1.00 56.88 142 LYS A C 1
ATOM 1149 O O . LYS A 1 142 ? -41.347 4.370 28.700 1.00 56.88 142 LYS A O 1
ATOM 1154 N N . LYS A 1 143 ? -43.175 4.866 29.907 1.00 53.78 143 LYS A N 1
ATOM 1155 C CA . LYS A 1 143 ? -43.345 6.283 29.583 1.00 53.78 143 LYS A CA 1
ATOM 1156 C C . LYS A 1 143 ? -42.237 7.085 30.296 1.00 53.78 143 LYS A C 1
ATOM 1158 O O . LYS A 1 143 ? -42.089 6.940 31.506 1.00 53.78 143 LYS A O 1
ATOM 1163 N N . GLY A 1 144 ? -41.477 7.911 29.566 1.00 61.47 144 GLY A N 1
ATOM 1164 C CA . GLY A 1 144 ? -40.618 8.959 30.153 1.00 61.47 144 GLY A CA 1
ATOM 1165 C C . GLY A 1 144 ? -39.089 8.795 30.093 1.00 61.47 144 GLY A C 1
ATOM 1166 O O . GLY A 1 144 ? -38.403 9.605 30.705 1.00 61.47 144 GLY A O 1
ATOM 1167 N N . GLN A 1 145 ? -38.526 7.818 29.370 1.00 60.34 145 GLN A N 1
ATOM 1168 C CA . GLN A 1 145 ? -37.062 7.697 29.209 1.00 60.34 145 GLN A CA 1
ATOM 1169 C C . GLN A 1 145 ? -36.559 8.153 27.828 1.00 60.34 145 GLN A C 1
ATOM 1171 O O . GLN A 1 145 ? -37.195 7.914 26.801 1.00 60.34 145 GLN A O 1
ATOM 1176 N N . VAL A 1 146 ? -35.411 8.843 27.824 1.00 59.56 146 VAL A N 1
ATOM 1177 C CA . VAL A 1 146 ? -34.799 9.485 26.647 1.00 59.56 146 VAL A CA 1
ATOM 1178 C C . VAL A 1 146 ? -34.292 8.431 25.656 1.00 59.56 146 VAL A C 1
ATOM 1180 O O . VAL A 1 146 ? -33.502 7.561 26.008 1.00 59.56 146 VAL A O 1
ATOM 1183 N N . LYS A 1 147 ? -34.746 8.524 24.399 1.00 62.88 147 LYS A N 1
ATOM 1184 C CA . LYS A 1 147 ? -34.594 7.489 23.356 1.00 62.88 147 LYS A CA 1
ATOM 1185 C C . LYS A 1 147 ? -33.175 7.311 22.789 1.00 62.88 147 LYS A C 1
ATOM 1187 O O . LYS A 1 147 ? -32.947 6.339 22.075 1.00 62.88 147 LYS A O 1
ATOM 1192 N N . ARG A 1 148 ? -32.230 8.230 23.031 1.00 64.44 148 ARG A N 1
ATOM 1193 C CA . ARG A 1 148 ? -30.860 8.172 22.479 1.00 64.44 148 ARG A CA 1
ATOM 1194 C C . ARG A 1 148 ? -29.843 8.618 23.535 1.00 64.44 148 ARG A C 1
ATOM 1196 O O . ARG A 1 148 ? -30.055 9.627 24.198 1.00 64.44 148 ARG A O 1
ATOM 1203 N N . SER A 1 149 ? -28.767 7.846 23.702 1.00 65.38 149 SER A N 1
ATOM 1204 C CA . SER A 1 149 ? -27.675 8.142 24.641 1.00 65.38 149 SER A CA 1
ATOM 1205 C C . SER A 1 149 ? -26.934 9.419 24.236 1.00 65.38 149 SER A C 1
ATOM 1207 O O . SER A 1 149 ? -26.593 9.579 23.065 1.00 65.38 149 SER A O 1
ATOM 1209 N N . ILE A 1 150 ? -26.626 10.285 25.207 1.00 63.16 150 ILE A N 1
ATOM 1210 C CA . ILE A 1 150 ? -25.801 11.496 25.019 1.00 63.16 150 ILE A CA 1
ATOM 1211 C C . ILE A 1 150 ? -24.347 11.186 24.609 1.00 63.16 150 ILE A C 1
ATOM 1213 O O . ILE A 1 150 ? -23.612 12.085 24.211 1.00 63.16 150 ILE A O 1
ATOM 1217 N N . PHE A 1 151 ? -23.938 9.916 24.692 1.00 55.12 151 PHE A N 1
ATOM 1218 C CA . PHE A 1 151 ? -22.619 9.425 24.283 1.00 55.12 151 PHE A CA 1
ATOM 1219 C C . PHE A 1 151 ? -22.648 8.630 22.967 1.00 55.12 151 PHE A C 1
ATOM 1221 O O . PHE A 1 151 ? -21.653 8.009 22.599 1.00 55.12 151 PHE A O 1
ATOM 1228 N N . ALA A 1 152 ? -23.787 8.586 22.266 1.00 70.12 152 ALA A N 1
ATOM 1229 C CA . ALA A 1 152 ? -23.871 7.900 20.982 1.00 70.12 152 ALA A CA 1
ATOM 1230 C C . ALA A 1 152 ? -22.993 8.607 19.940 1.00 70.12 152 ALA A C 1
ATOM 1232 O O . ALA A 1 152 ? -23.001 9.834 19.850 1.00 70.12 152 ALA A O 1
ATOM 1233 N N . SER A 1 153 ? -22.261 7.821 19.143 1.00 63.41 153 SER A N 1
ATOM 1234 C CA . SER A 1 153 ? -21.486 8.355 18.023 1.00 63.41 153 SER A CA 1
ATOM 1235 C C . SER A 1 153 ? -22.431 9.131 17.092 1.00 63.41 153 SER A C 1
ATOM 1237 O O . SER A 1 153 ? -23.464 8.582 16.687 1.00 63.41 153 SER A O 1
ATOM 1239 N N . PRO A 1 154 ? -22.152 10.416 16.830 1.00 66.31 154 PRO A N 1
ATOM 1240 C CA . PRO A 1 154 ? -23.025 11.259 16.042 1.00 66.31 154 PRO A CA 1
ATOM 1241 C C . PRO A 1 154 ? -23.032 10.778 14.596 1.00 66.31 154 PRO A C 1
ATOM 1243 O O . PRO A 1 154 ? -22.025 10.335 14.057 1.00 66.31 154 PRO A O 1
ATOM 1246 N N . GLU A 1 155 ? -24.193 10.887 13.964 1.00 61.78 155 GLU A N 1
ATOM 1247 C CA . GLU A 1 155 ? -24.413 10.444 12.583 1.00 61.78 155 GLU A CA 1
ATOM 1248 C C . GLU A 1 155 ? -23.817 11.427 11.551 1.00 61.78 155 GLU A C 1
ATOM 1250 O O . GLU A 1 155 ? -23.839 11.164 10.354 1.00 61.78 155 GLU A O 1
ATOM 1255 N N . SER A 1 156 ? -23.254 12.555 12.011 1.00 61.88 156 SER A N 1
ATOM 1256 C CA . SER A 1 156 ? -22.613 13.585 11.188 1.00 61.88 156 SER A CA 1
ATOM 1257 C C . SER A 1 156 ? -21.107 13.674 11.469 1.00 61.88 156 SER A C 1
ATOM 1259 O O . SER A 1 156 ? -20.662 13.574 12.614 1.00 61.88 156 SER A O 1
ATOM 1261 N N . VAL A 1 157 ? -20.330 13.930 10.411 1.00 61.12 157 VAL A N 1
ATOM 1262 C CA . VAL A 1 157 ? -18.858 14.061 10.420 1.00 61.12 157 VAL A CA 1
ATOM 1263 C C . VAL A 1 157 ? -18.354 15.204 11.323 1.00 61.12 157 VAL A C 1
ATOM 1265 O O . VAL A 1 157 ? -17.193 15.203 11.722 1.00 61.12 157 VAL A O 1
ATOM 1268 N N . THR A 1 158 ? -19.210 16.163 11.691 1.00 57.81 158 THR A N 1
ATOM 1269 C CA . THR A 1 158 ? -18.864 17.307 12.556 1.00 57.81 158 THR A CA 1
ATOM 1270 C C . THR A 1 158 ? -19.372 17.176 13.994 1.00 57.81 158 THR A C 1
ATOM 1272 O O . THR A 1 158 ? -19.122 18.060 14.816 1.00 57.81 158 THR A O 1
ATOM 1275 N N . GLY A 1 159 ? -20.065 16.089 14.340 1.00 61.69 159 GLY A N 1
ATOM 1276 C CA . GLY A 1 159 ? -20.581 15.893 15.690 1.00 61.69 159 GLY A CA 1
ATOM 1277 C C . GLY A 1 159 ? -19.471 15.546 16.687 1.00 61.69 159 GLY A C 1
ATOM 1278 O O . GLY A 1 159 ? -18.766 14.551 16.529 1.00 61.69 159 GLY A O 1
ATOM 1279 N N . LYS A 1 160 ? -19.334 16.332 17.760 1.00 57.91 160 LYS A N 1
ATOM 1280 C CA . LYS A 1 160 ? -18.508 15.979 18.926 1.00 57.91 160 LYS A CA 1
ATOM 1281 C C . LYS A 1 160 ? -19.376 15.349 20.012 1.00 57.91 160 LYS A C 1
ATOM 1283 O O . LYS A 1 160 ? -20.430 15.873 20.358 1.00 57.91 160 LYS A O 1
ATOM 1288 N N . VAL A 1 161 ? -18.912 14.228 20.558 1.00 55.28 161 VAL A N 1
ATOM 1289 C CA . VAL A 1 161 ? -19.562 13.520 21.667 1.00 55.28 161 VAL A CA 1
ATOM 1290 C C . VAL A 1 161 ? -19.223 14.207 22.992 1.00 55.28 161 VAL A C 1
ATOM 1292 O O . VAL A 1 161 ? -18.062 14.512 23.247 1.00 55.28 161 VAL A O 1
ATOM 1295 N N . GLY A 1 162 ? -20.218 14.393 23.863 1.00 57.28 162 GLY A N 1
ATOM 1296 C CA . GLY A 1 162 ? -19.977 14.591 25.297 1.00 57.28 162 GLY A CA 1
ATOM 1297 C C . GLY A 1 162 ? -19.824 16.024 25.813 1.00 57.28 162 GLY A C 1
ATOM 1298 O O . GLY A 1 162 ? -19.549 16.184 26.997 1.00 57.28 162 GLY A O 1
ATOM 1299 N N . VAL A 1 163 ? -20.054 17.067 25.008 1.00 47.00 163 VAL A N 1
ATOM 1300 C CA . VAL A 1 163 ? -20.102 18.447 25.527 1.00 47.00 163 VAL A CA 1
ATOM 1301 C C . VAL A 1 163 ? -21.326 19.175 24.977 1.00 47.00 163 VAL A C 1
ATOM 1303 O O . VAL A 1 163 ? -21.327 19.687 23.865 1.00 47.00 163 VAL A O 1
ATOM 1306 N N . GLY A 1 164 ? -22.382 19.224 25.787 1.00 51.53 164 GLY A N 1
ATOM 1307 C CA . GLY A 1 164 ? -23.318 20.345 25.769 1.00 51.53 164 GLY A CA 1
ATOM 1308 C C . GLY A 1 164 ? -24.635 20.224 25.013 1.00 51.53 164 GLY A C 1
ATOM 1309 O O . GLY A 1 164 ? -25.461 21.114 25.187 1.00 51.53 164 GLY A O 1
ATOM 1310 N N . THR A 1 165 ? -24.911 19.168 24.243 1.00 41.91 165 THR A N 1
ATOM 1311 C CA . THR A 1 165 ? -26.228 19.058 23.591 1.00 41.91 165 THR A CA 1
ATOM 1312 C C . THR A 1 165 ? -26.781 17.639 23.654 1.00 41.91 165 THR A C 1
ATOM 1314 O O . THR A 1 165 ? -26.172 16.661 23.226 1.00 41.91 165 THR A O 1
ATOM 1317 N N . CYS A 1 166 ? -27.993 17.514 24.191 1.00 50.00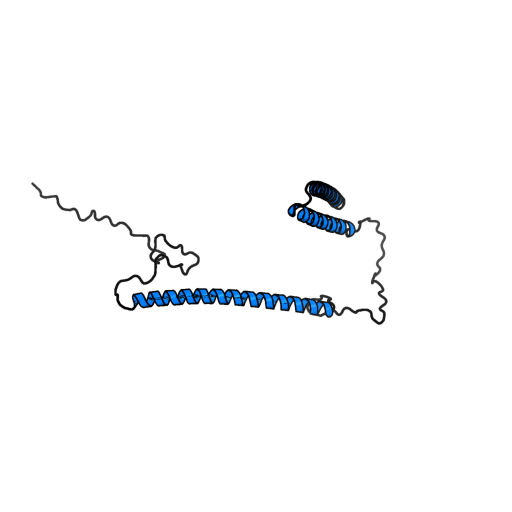 166 CYS A N 1
ATOM 1318 C CA . CYS A 1 166 ? -28.862 16.384 23.895 1.00 50.00 166 CYS A CA 1
ATOM 1319 C C . CYS A 1 166 ? -29.328 16.531 22.434 1.00 50.00 166 CYS A C 1
ATOM 1321 O O . CYS A 1 166 ? -30.428 17.008 22.184 1.00 50.00 166 CYS A O 1
ATOM 1323 N N . GLY A 1 167 ? -28.456 16.226 21.467 1.00 55.81 167 GLY A N 1
ATOM 1324 C CA . GLY A 1 167 ? -28.808 15.981 20.061 1.00 55.81 167 GLY A CA 1
ATOM 1325 C C . GLY A 1 167 ? -29.571 17.077 19.301 1.00 55.81 167 GLY A C 1
ATOM 1326 O O . GLY A 1 167 ? -30.189 16.761 18.289 1.00 55.81 167 GLY A O 1
ATOM 1327 N N . ILE A 1 168 ? -29.559 18.333 19.752 1.00 53.09 168 ILE A N 1
ATOM 1328 C CA . ILE A 1 168 ? -30.200 19.467 19.071 1.00 53.09 168 ILE A CA 1
ATOM 1329 C C . ILE A 1 168 ? -29.095 20.477 18.785 1.00 53.09 168 ILE A C 1
ATOM 1331 O O . ILE A 1 168 ? -28.542 21.063 19.712 1.00 53.09 168 ILE A O 1
ATOM 1335 N N . ALA A 1 169 ? -28.735 20.608 17.510 1.00 50.03 169 ALA A N 1
ATOM 1336 C CA . ALA A 1 169 ? -27.526 21.293 17.060 1.00 50.03 169 ALA A CA 1
ATOM 1337 C C . ALA A 1 169 ? -27.476 22.800 17.390 1.00 50.03 169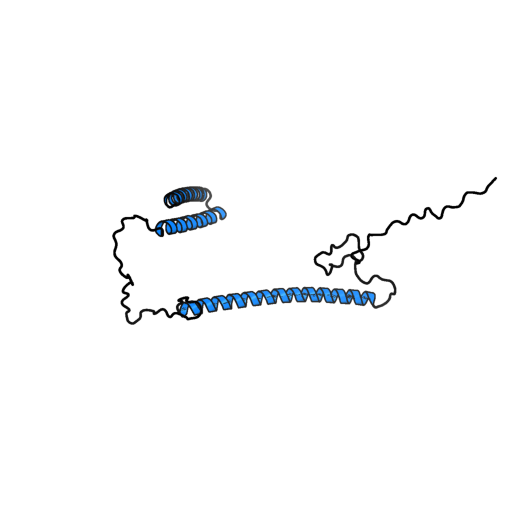 ALA A C 1
ATOM 1339 O O . ALA A 1 169 ? -26.384 23.351 17.437 1.00 50.03 169 ALA A O 1
ATOM 1340 N N . ASP A 1 170 ? -28.609 23.444 17.701 1.00 48.41 170 ASP A N 1
ATOM 1341 C CA . ASP A 1 170 ? -28.701 24.916 17.677 1.00 48.41 170 ASP A CA 1
ATOM 1342 C C . ASP A 1 170 ? -29.267 25.567 18.954 1.00 48.41 170 ASP A C 1
ATOM 1344 O O . ASP A 1 170 ? -29.663 26.732 18.938 1.00 48.41 170 ASP A O 1
ATOM 1348 N N . LYS A 1 171 ? -29.339 24.848 20.084 1.00 54.00 171 LYS A N 1
ATOM 1349 C CA . LYS A 1 171 ? -29.779 25.432 21.367 1.00 54.00 171 LYS A CA 1
ATOM 1350 C C . LYS A 1 171 ? -28.628 25.488 22.376 1.00 54.00 171 LYS A C 1
ATOM 1352 O O . LYS A 1 171 ? -28.089 24.431 22.705 1.00 54.00 171 LYS A O 1
ATOM 1357 N N . PRO A 1 172 ? -28.266 26.674 22.907 1.00 59.81 172 PRO A N 1
ATOM 1358 C CA . PRO A 1 172 ? -27.274 26.766 23.971 1.00 59.81 172 PRO A CA 1
ATOM 1359 C C . PRO A 1 172 ? -27.796 26.088 25.245 1.00 59.81 172 PRO A C 1
ATOM 1361 O O . PRO A 1 172 ? -29.000 26.082 25.518 1.00 59.81 172 PRO A O 1
ATOM 1364 N N . MET A 1 173 ? -26.883 25.509 26.027 1.00 52.09 173 MET A N 1
ATOM 1365 C CA . MET A 1 173 ? -27.195 24.890 27.315 1.00 52.09 173 MET A CA 1
ATOM 1366 C C . MET A 1 173 ? -27.834 25.933 28.246 1.00 52.09 173 MET A C 1
ATOM 1368 O O . MET A 1 173 ? -27.188 26.918 28.582 1.00 52.09 173 MET A O 1
ATOM 1372 N N . THR A 1 174 ? -29.105 25.713 28.602 1.00 67.31 174 THR A N 1
ATOM 1373 C CA . THR A 1 174 ? -29.914 26.426 29.615 1.00 67.31 174 THR A CA 1
ATOM 1374 C C . THR A 1 174 ? -29.556 27.900 29.847 1.00 67.31 174 THR A C 1
ATOM 1376 O O . THR A 1 174 ? -28.666 28.221 30.633 1.00 67.31 174 THR A O 1
ATOM 1379 N N . GLN A 1 175 ? -30.320 28.816 29.247 1.00 60.62 175 GLN A N 1
ATOM 1380 C CA . GLN A 1 175 ? -30.262 30.227 29.627 1.00 60.62 175 GLN A CA 1
ATOM 1381 C C . GLN A 1 175 ? -30.773 30.392 31.067 1.00 60.62 175 GLN A C 1
ATOM 1383 O O . GLN A 1 175 ? -31.909 30.026 31.371 1.00 60.62 175 GLN A O 1
ATOM 1388 N N . TYR A 1 176 ? -29.929 30.937 31.945 1.00 64.62 176 TYR A N 1
ATOM 1389 C CA . TYR A 1 176 ? -30.305 31.307 33.308 1.00 64.62 176 TYR A CA 1
ATOM 1390 C C . TYR A 1 176 ? -31.432 32.348 33.255 1.00 64.62 176 TYR A C 1
ATOM 1392 O O . TYR A 1 176 ? -31.236 33.449 32.739 1.00 64.62 176 TYR A O 1
ATOM 1400 N N . GLN A 1 177 ? -32.620 31.991 33.747 1.00 63.31 177 GLN A N 1
ATOM 1401 C CA . GLN A 1 177 ? -33.685 32.960 33.987 1.00 63.31 177 GLN A CA 1
ATOM 1402 C C . GLN A 1 177 ? -33.601 33.411 35.437 1.00 63.31 177 GLN A C 1
ATOM 1404 O O . GLN A 1 177 ? -33.856 32.634 36.353 1.00 63.31 177 GLN A O 1
ATOM 1409 N N . ASP A 1 178 ? -33.222 34.670 35.623 1.00 58.81 178 ASP A N 1
ATOM 1410 C CA . ASP A 1 178 ? -33.168 35.300 36.930 1.00 58.81 178 ASP A CA 1
ATOM 1411 C C . ASP A 1 178 ? -34.579 35.359 37.546 1.00 58.81 178 ASP A C 1
ATOM 1413 O O . ASP A 1 178 ? -35.489 36.003 37.018 1.00 58.81 178 ASP A O 1
ATOM 1417 N N . THR A 1 179 ? -34.784 34.646 38.655 1.00 60.56 179 THR A N 1
ATOM 1418 C CA . THR A 1 179 ? -36.063 34.596 39.380 1.00 60.56 179 THR A CA 1
ATOM 1419 C C . THR A 1 179 ? -36.240 35.772 40.343 1.00 60.56 179 THR A C 1
ATOM 1421 O O . THR A 1 179 ? -37.156 35.757 41.169 1.00 60.56 179 THR A O 1
ATOM 1424 N N . SER A 1 180 ? -35.405 36.811 40.236 1.00 60.12 180 SER A N 1
ATOM 1425 C CA . SER A 1 180 ? -35.436 38.036 41.050 1.00 60.12 180 SER A CA 1
ATOM 1426 C C . SER A 1 180 ? -36.789 38.764 41.071 1.00 60.12 180 SER A C 1
ATOM 1428 O O . SER A 1 180 ? -37.037 39.583 41.952 1.00 60.12 180 SER A O 1
ATOM 1430 N N . LYS A 1 181 ? -37.720 38.418 40.175 1.00 59.88 181 LYS A N 1
ATOM 1431 C CA . LYS A 1 181 ? -39.060 39.022 40.081 1.00 59.88 181 LYS A CA 1
ATOM 1432 C C . LYS A 1 181 ? -40.062 38.585 41.163 1.00 59.88 181 LYS A C 1
ATOM 1434 O O . LYS A 1 181 ? -41.122 39.196 41.247 1.00 59.88 181 LYS A O 1
ATOM 1439 N N . TYR A 1 182 ? -39.768 37.572 41.988 1.00 59.75 182 TYR A N 1
ATOM 1440 C CA . TYR A 1 182 ? -40.740 37.027 42.960 1.00 59.75 182 TYR A CA 1
ATOM 1441 C C . TYR A 1 182 ? -40.432 37.286 44.446 1.00 59.75 182 TYR A C 1
ATOM 1443 O O . TYR A 1 182 ? -41.148 36.781 45.308 1.00 59.75 182 TYR A O 1
ATOM 1451 N N . ASN A 1 183 ? -39.446 38.126 44.777 1.00 63.81 183 ASN A N 1
ATOM 1452 C CA . ASN A 1 183 ? -39.205 38.565 46.158 1.00 63.81 183 ASN A CA 1
ATOM 1453 C C . ASN A 1 183 ? -39.852 39.930 46.444 1.00 63.81 183 ASN A C 1
ATOM 1455 O O . ASN A 1 183 ? -39.171 40.897 46.767 1.00 63.81 183 ASN A O 1
ATOM 1459 N N . VAL A 1 184 ? -41.184 40.009 46.374 1.00 60.06 184 VAL A N 1
ATOM 1460 C CA . VAL A 1 184 ? -41.943 41.127 46.967 1.00 60.06 184 VAL A CA 1
ATOM 1461 C C . VAL A 1 184 ? -42.593 40.632 48.258 1.00 60.06 184 VAL A C 1
ATOM 1463 O O . VAL A 1 184 ? -43.793 40.387 48.336 1.00 60.06 184 VAL A O 1
ATOM 1466 N N . ARG A 1 185 ? -41.768 40.416 49.286 1.00 59.19 185 ARG A N 1
ATOM 1467 C CA . ARG A 1 185 ? -42.215 40.211 50.674 1.00 59.19 185 ARG A CA 1
ATOM 1468 C C . ARG A 1 185 ? -41.428 41.101 51.630 1.00 59.19 185 ARG A C 1
ATOM 1470 O O . ARG A 1 185 ? -40.786 40.597 52.541 1.00 59.19 185 ARG A O 1
ATOM 1477 N N . HIS A 1 186 ? -41.471 42.410 51.406 1.00 57.38 186 HIS A N 1
ATOM 1478 C CA . HIS A 1 186 ? -41.349 43.415 52.468 1.00 57.38 186 HIS A CA 1
ATOM 1479 C C . HIS A 1 186 ? -41.596 44.806 51.893 1.00 57.38 186 HIS A C 1
ATOM 1481 O O . HIS A 1 186 ? -40.686 45.394 51.333 1.00 57.38 186 HIS A O 1
ATOM 1487 N N . LEU A 1 187 ? -42.826 45.300 52.024 1.00 53.84 187 LEU A N 1
ATOM 1488 C CA . LEU A 1 187 ? -43.184 46.722 52.026 1.00 53.84 187 LEU A CA 1
ATOM 1489 C C . LEU A 1 187 ? -44.588 46.796 52.657 1.00 53.84 187 LEU A C 1
ATOM 1491 O O . LEU A 1 187 ? -45.597 46.880 51.963 1.00 53.84 187 LEU A O 1
ATOM 1495 N N . MET A 1 188 ? -44.661 46.648 53.984 1.00 47.19 188 MET A N 1
ATOM 1496 C CA . MET A 1 188 ? -45.792 47.180 54.754 1.00 47.19 188 MET A CA 1
ATOM 1497 C C . MET A 1 188 ? -45.438 48.629 55.114 1.00 47.19 188 MET A C 1
ATOM 1499 O O . MET A 1 188 ? -44.338 48.843 55.626 1.00 47.19 188 MET A O 1
ATOM 1503 N N . PRO A 1 189 ? -46.310 49.612 54.846 1.00 60.50 189 PRO A N 1
ATOM 1504 C CA . PRO A 1 189 ? -46.107 50.976 55.314 1.00 60.50 189 PRO A CA 1
ATOM 1505 C C . PRO A 1 189 ? -46.483 51.086 56.802 1.00 60.50 189 PRO A C 1
ATOM 1507 O O . PRO A 1 189 ? -47.509 50.548 57.222 1.00 60.50 189 PRO A O 1
ATOM 1510 N N . GLN A 1 190 ? -45.645 51.775 57.577 1.00 49.00 190 GLN A N 1
ATOM 1511 C CA . GLN A 1 190 ? -45.990 52.435 58.843 1.00 49.00 190 GLN A CA 1
ATOM 1512 C C . GLN A 1 190 ? -45.889 53.938 58.600 1.00 49.00 190 GLN A C 1
ATOM 1514 O O . GLN A 1 190 ? -44.925 54.330 57.899 1.00 49.00 190 GLN A O 1
#

Sequence (190 aa):
MSEDLAKQLASYKAQLQQVEAALSGNGENEDLLKLKKDLQEVIELTKDLLSTQPSETLASSDSFASTQPSHSWKVGDKCMAIWSEDGQLLYPHRKEMIAQQREYKKKKALKKAQRIKELEQEREDQKVKWQQFNNRAYSKNKKGQVKRSIFASPESVTGKVGVGTCGIADKPMTQYQDTSKYNVRHLMPQ

Secondary structure (DSSP, 8-state):
-HHHHHHHHHHHHHHHHHHHHHHHHSTT-HHHHHHHHHHHHHHHHHHHHHHT----------------------TT--PPPPPTTT-----HHHHHHHHHHHHHHHHHHHHHHHHHHHHHHHHHHHHHHHHHHHHHHHTTS-TT--SS-TTSPPSSTTPPSSSS-SS-TT--S------GGG--------